Protein AF-A0A7J6FCR3-F1 (afdb_monomer_lite)

Foldseek 3Di:
DDDPPPPDDPPLPPPPVVVLVVLLVVLLVLLVVLLVLLCCVLPVVDPSDNDPVSLVVLQVSLQVSDDPSDDPVSLVVSLVVVVVSLLVSLLCCCVVPVVVQLVVCLQPLCSLVSLVVSVVSSVSSLVSSCSSCVVCQVVCSHAQPDPVDRDGSVLVSLLSNCCVNCVRRVVSLVVSVVVQVVPPPPCPVSNVVSVVSVVVSVVVVCVVPPPDDDDDDDPDDD

Secondary structure (DSSP, 8-state):
------PPPPGGG---HHHHHHHHHHHHHHHHHHHHHHHHHHHS-------HHHHHHHHHHHHHTS-TT--HHHHHHHHHHHHHHHHHHHHHHIIIIIHHHHHTTTTSTTHHHHHHHHHHHHHHHHHHHHHHHHHHHHTT-SPPS-SSS---HHHHHHHHHHHHHHHHHHHHHHHHHHHHHHSSS---HHHHHHHHHHHHHHHHHHTTTTTS----------

Organism: Cannabis sativa (NCBI:txid3483)

pLDDT: mean 74.27, std 20.37, range [24.5, 96.12]

Sequence (222 aa):
MMRTKRRAVSDDDYINWKKVKIMLTEAMELIDTSIEKIRKKLDENNDEEWTQVDQMIASITVNKLFSENIGPKVWNYLSRSLCNKYDCVLKERILGKVIPSLEGKKNDKSLVKEILEEWALFEIYLNNVQIMFKPADELGRLPTVSPILPWSLRARSKHNFCIRVWGKFSCEIDHLLNEMNDSSERLHEDSIKFVLFYYEMGQATTATDIHTNRSLVCVRLE

Structure (mmCIF, N/CA/C/O backbone):
data_AF-A0A7J6FCR3-F1
#
_entry.id   AF-A0A7J6FCR3-F1
#
loop_
_atom_site.group_PDB
_atom_site.id
_atom_site.type_symbol
_atom_site.label_atom_id
_atom_site.label_alt_id
_atom_site.label_comp_id
_atom_site.label_asym_id
_atom_site.label_entity_id
_atom_site.label_seq_id
_atom_site.pdbx_PDB_ins_code
_atom_site.Cartn_x
_atom_site.Cartn_y
_atom_site.Cartn_z
_atom_site.occupancy
_atom_site.B_iso_or_equiv
_atom_site.auth_seq_id
_atom_site.auth_comp_id
_atom_site.auth_asym_id
_atom_site.auth_atom_id
_atom_site.pdbx_PDB_model_num
ATOM 1 N N . MET A 1 1 ? 9.393 -33.066 -54.531 1.00 41.59 1 MET A N 1
ATOM 2 C CA . MET A 1 1 ? 10.261 -33.022 -53.332 1.00 41.59 1 MET A CA 1
ATOM 3 C C . MET A 1 1 ? 10.131 -31.631 -52.705 1.00 41.59 1 MET A C 1
ATOM 5 O O . MET A 1 1 ? 10.804 -30.701 -53.128 1.00 41.59 1 MET A O 1
ATOM 9 N N . MET A 1 2 ? 9.162 -31.440 -51.802 1.00 38.12 2 MET A N 1
ATOM 10 C CA . MET A 1 2 ? 8.906 -30.141 -51.164 1.00 38.12 2 MET A CA 1
ATOM 11 C C . MET A 1 2 ? 9.933 -29.908 -50.053 1.00 38.12 2 MET A C 1
ATOM 13 O O . MET A 1 2 ? 9.951 -30.626 -49.058 1.00 38.12 2 MET A O 1
ATOM 17 N N . ARG A 1 3 ? 10.805 -28.909 -50.226 1.00 41.47 3 ARG A N 1
ATOM 18 C CA . ARG A 1 3 ? 11.652 -28.401 -49.143 1.00 41.47 3 ARG A CA 1
ATOM 19 C C . ARG A 1 3 ? 10.792 -27.530 -48.238 1.00 41.47 3 ARG A C 1
ATOM 21 O O . ARG A 1 3 ? 10.524 -26.374 -48.557 1.00 41.47 3 ARG A O 1
ATOM 28 N N . THR A 1 4 ? 10.383 -28.076 -47.101 1.00 44.41 4 THR A N 1
ATOM 29 C CA . THR A 1 4 ? 9.836 -27.299 -45.991 1.00 44.41 4 THR A CA 1
ATOM 30 C C . THR A 1 4 ? 10.937 -26.352 -45.514 1.00 44.41 4 THR A C 1
ATOM 32 O O . THR A 1 4 ? 11.875 -26.764 -44.829 1.00 44.41 4 THR A O 1
ATOM 35 N N . LYS A 1 5 ? 10.873 -25.080 -45.930 1.00 45.91 5 LYS A N 1
ATOM 36 C CA . LYS A 1 5 ? 11.667 -24.009 -45.322 1.00 45.91 5 LYS A CA 1
ATOM 37 C C . LYS A 1 5 ? 11.291 -23.982 -43.842 1.00 45.91 5 LYS A C 1
ATOM 39 O O . LYS A 1 5 ? 10.204 -23.527 -43.492 1.00 45.91 5 LYS A O 1
ATOM 44 N N . ARG A 1 6 ? 12.177 -24.488 -42.981 1.00 46.94 6 ARG A N 1
ATOM 45 C CA . ARG A 1 6 ? 12.156 -24.162 -41.554 1.00 46.94 6 ARG A CA 1
ATOM 46 C C . ARG A 1 6 ? 12.235 -22.640 -41.493 1.00 46.94 6 ARG A C 1
ATOM 48 O O . ARG A 1 6 ? 13.252 -22.076 -41.894 1.00 46.94 6 ARG A O 1
ATOM 55 N N . ARG A 1 7 ? 11.142 -21.973 -41.108 1.00 47.28 7 ARG A N 1
ATOM 56 C CA . ARG A 1 7 ? 11.216 -20.561 -40.731 1.00 47.28 7 ARG A CA 1
ATOM 57 C C . ARG A 1 7 ? 12.251 -20.497 -39.616 1.00 47.28 7 ARG A C 1
ATOM 59 O O . ARG A 1 7 ? 12.101 -21.186 -38.608 1.00 47.28 7 ARG A O 1
ATOM 66 N N . ALA A 1 8 ? 13.326 -19.755 -39.865 1.00 47.53 8 ALA A N 1
ATOM 67 C CA . ALA A 1 8 ? 14.204 -19.300 -38.810 1.00 47.53 8 ALA A CA 1
ATOM 68 C C . ALA A 1 8 ? 13.310 -18.661 -37.743 1.00 47.53 8 ALA A C 1
ATOM 70 O O . ALA A 1 8 ? 12.379 -17.924 -38.076 1.00 47.53 8 ALA A O 1
ATOM 71 N N . VAL A 1 9 ? 13.534 -19.041 -36.491 1.00 45.50 9 VAL A N 1
ATOM 72 C CA . VAL A 1 9 ? 12.965 -18.349 -35.338 1.00 45.50 9 VAL A CA 1
ATOM 73 C C . VAL A 1 9 ? 13.284 -16.866 -35.544 1.00 45.50 9 VAL A C 1
ATOM 75 O O . VAL A 1 9 ? 14.445 -16.535 -35.760 1.00 45.50 9 VAL A O 1
ATOM 78 N N . SER A 1 10 ? 12.251 -16.019 -35.617 1.00 43.78 10 SER A N 1
ATOM 79 C CA . SER A 1 10 ? 12.418 -14.567 -35.745 1.00 43.78 10 SER A CA 1
ATOM 80 C C . SER A 1 10 ? 13.278 -14.086 -34.583 1.00 43.78 10 SER A C 1
ATOM 82 O O . SER A 1 10 ? 13.027 -14.486 -33.446 1.00 43.78 10 SER A O 1
ATOM 84 N N . ASP A 1 11 ? 14.245 -13.214 -34.849 1.00 44.00 11 ASP A N 1
ATOM 85 C CA . ASP A 1 11 ? 15.134 -12.587 -33.861 1.00 44.00 11 ASP A CA 1
ATOM 86 C C . ASP A 1 11 ? 14.396 -11.645 -32.868 1.00 44.00 11 ASP A C 1
ATOM 88 O O . ASP A 1 11 ? 15.027 -10.891 -32.130 1.00 44.00 11 ASP A O 1
ATOM 92 N N . ASP A 1 12 ? 13.060 -11.715 -32.794 1.00 49.81 12 ASP A N 1
ATOM 93 C CA . ASP A 1 12 ? 12.189 -10.910 -31.922 1.00 49.81 12 ASP A CA 1
ATOM 94 C C . ASP A 1 12 ? 12.135 -11.385 -30.452 1.00 49.81 12 ASP A C 1
ATOM 96 O O . ASP A 1 12 ? 11.508 -10.732 -29.620 1.00 49.81 12 ASP A O 1
ATOM 100 N N . ASP A 1 13 ? 12.787 -12.495 -30.084 1.00 50.78 13 ASP A N 1
ATOM 101 C CA . ASP A 1 13 ? 12.546 -13.165 -28.790 1.00 50.78 13 ASP A CA 1
ATOM 102 C C . ASP A 1 13 ? 13.745 -13.224 -27.822 1.00 50.78 13 ASP A C 1
ATOM 104 O O . ASP A 1 13 ? 13.665 -13.883 -26.778 1.00 50.78 13 ASP A O 1
ATOM 108 N N . TYR A 1 14 ? 14.849 -12.508 -28.074 1.00 55.97 14 TYR A N 1
ATOM 109 C CA . TYR A 1 14 ? 15.893 -12.370 -27.048 1.00 55.97 14 TYR A CA 1
ATOM 110 C C . TYR A 1 14 ? 15.563 -11.228 -26.084 1.00 55.97 14 TYR A C 1
ATOM 112 O O . TYR A 1 14 ? 16.156 -10.148 -26.109 1.00 55.97 14 TYR A O 1
ATOM 120 N N . ILE A 1 15 ? 14.605 -11.482 -25.187 1.00 68.25 15 ILE A N 1
ATOM 121 C CA . ILE A 1 15 ? 14.392 -10.630 -24.016 1.00 68.25 15 ILE A CA 1
ATOM 122 C C . ILE A 1 15 ? 15.732 -10.519 -23.280 1.00 68.25 15 ILE A C 1
ATOM 124 O O . ILE A 1 15 ? 16.226 -11.495 -22.710 1.00 68.25 15 ILE A O 1
ATOM 128 N N . ASN A 1 16 ? 16.314 -9.317 -23.250 1.00 81.81 16 ASN A N 1
ATOM 129 C CA . ASN A 1 16 ? 17.501 -9.040 -22.449 1.00 81.81 16 ASN A CA 1
ATOM 130 C C . ASN A 1 16 ? 17.109 -8.965 -20.964 1.00 81.81 16 ASN A C 1
ATOM 132 O O . ASN A 1 16 ? 17.015 -7.893 -20.363 1.00 81.81 16 ASN A O 1
ATOM 136 N N . TRP A 1 17 ? 16.868 -10.134 -20.370 1.00 85.69 17 TRP A N 1
ATOM 137 C CA . TRP A 1 17 ? 16.451 -10.291 -18.978 1.00 85.69 17 TRP A CA 1
ATOM 138 C C . TRP A 1 17 ? 17.438 -9.678 -17.992 1.00 85.69 17 TRP A C 1
ATOM 140 O O . TRP A 1 17 ? 17.026 -9.233 -16.925 1.00 85.69 17 TRP A O 1
ATOM 150 N N . LYS A 1 18 ? 18.730 -9.619 -18.338 1.00 86.69 18 LYS A N 1
ATOM 151 C CA . LYS A 1 18 ? 19.733 -8.939 -17.515 1.00 86.69 18 LYS A CA 1
ATOM 152 C C . LYS A 1 18 ? 19.415 -7.447 -17.408 1.00 86.69 18 LYS A C 1
ATOM 154 O O . LYS A 1 18 ? 19.365 -6.928 -16.301 1.00 86.69 18 LYS A O 1
ATOM 159 N N . LYS A 1 19 ? 19.130 -6.785 -18.535 1.00 87.75 19 LYS A N 1
ATOM 160 C CA . LYS A 1 19 ? 18.737 -5.368 -18.556 1.00 87.75 19 LYS A CA 1
ATOM 161 C C . LYS A 1 19 ? 17.419 -5.129 -17.815 1.00 87.75 19 LYS A C 1
ATOM 163 O O . LYS A 1 19 ? 17.351 -4.214 -17.005 1.00 87.75 19 LYS A O 1
ATOM 168 N N . VAL A 1 20 ? 16.411 -5.979 -18.036 1.00 89.38 20 VAL A N 1
ATOM 169 C CA . VAL A 1 20 ? 15.113 -5.895 -17.335 1.00 89.38 20 VAL A CA 1
ATOM 170 C C . VAL A 1 20 ? 15.294 -5.987 -15.819 1.00 89.38 20 VAL A C 1
ATOM 172 O O . VAL A 1 20 ? 14.722 -5.189 -15.085 1.00 89.38 20 VAL A O 1
ATOM 175 N N . LYS A 1 21 ? 16.106 -6.941 -15.347 1.00 90.62 21 LYS A N 1
ATOM 176 C CA . LYS A 1 21 ? 16.378 -7.116 -13.917 1.00 90.62 21 LYS A CA 1
ATOM 177 C C . LYS A 1 21 ? 17.107 -5.917 -13.319 1.00 90.62 21 LYS A C 1
ATOM 179 O O . LYS A 1 21 ? 16.704 -5.479 -12.256 1.00 90.62 21 LYS A O 1
ATOM 184 N N . ILE A 1 22 ? 18.117 -5.373 -14.005 1.00 91.38 22 ILE A N 1
ATOM 185 C CA . ILE A 1 22 ? 18.846 -4.180 -13.539 1.00 91.38 22 ILE A CA 1
ATOM 186 C C . ILE A 1 22 ? 17.885 -2.997 -13.376 1.00 91.38 22 ILE A C 1
ATOM 188 O O . ILE A 1 22 ? 17.813 -2.427 -12.295 1.00 91.38 22 ILE A O 1
ATOM 192 N N . MET A 1 23 ? 17.075 -2.704 -14.400 1.00 91.56 23 MET A N 1
ATOM 193 C CA . MET A 1 23 ? 16.092 -1.615 -14.338 1.00 91.56 23 MET A CA 1
ATOM 194 C C . MET A 1 23 ? 15.082 -1.808 -13.201 1.00 91.56 23 MET A C 1
ATOM 196 O O . MET A 1 23 ? 14.725 -0.852 -12.517 1.00 91.56 23 MET A O 1
ATOM 200 N N . LEU A 1 24 ? 14.610 -3.043 -12.993 1.00 93.81 24 LEU A N 1
ATOM 201 C CA . LEU A 1 24 ? 13.695 -3.352 -11.898 1.00 93.81 24 LEU A CA 1
ATOM 202 C C . LEU A 1 24 ? 14.370 -3.175 -10.534 1.00 93.81 24 LEU A C 1
ATOM 204 O O . LEU A 1 24 ? 13.748 -2.615 -9.641 1.00 93.81 24 LEU A O 1
ATOM 208 N N . THR A 1 25 ? 15.610 -3.634 -10.363 1.00 95.06 25 THR A N 1
ATOM 209 C CA . THR A 1 25 ? 16.360 -3.477 -9.110 1.00 95.06 25 THR A CA 1
ATOM 210 C C . THR A 1 25 ? 16.554 -2.004 -8.764 1.00 95.06 25 THR A C 1
ATOM 212 O O . THR A 1 25 ? 16.203 -1.605 -7.661 1.00 95.06 25 THR A O 1
ATOM 215 N N . GLU A 1 26 ? 17.007 -1.186 -9.716 1.00 93.69 26 GLU A N 1
ATOM 216 C CA . GLU A 1 26 ? 17.175 0.264 -9.525 1.00 93.69 26 GLU A CA 1
ATOM 217 C C . GLU A 1 26 ? 15.851 0.936 -9.125 1.00 93.69 26 GLU A C 1
ATOM 219 O O . GLU A 1 26 ? 15.798 1.751 -8.203 1.00 93.69 26 GLU A O 1
ATOM 224 N N . ALA A 1 27 ? 14.748 0.554 -9.776 1.00 94.44 27 ALA A N 1
ATOM 225 C CA . ALA A 1 27 ? 13.427 1.053 -9.413 1.00 94.44 27 ALA A CA 1
ATOM 226 C C . ALA A 1 27 ? 12.986 0.589 -8.014 1.00 94.44 27 ALA A C 1
ATOM 228 O O . ALA A 1 27 ? 12.372 1.365 -7.288 1.00 94.44 27 ALA A O 1
ATOM 229 N N . MET A 1 28 ? 13.293 -0.650 -7.617 1.00 95.62 28 MET A N 1
ATOM 230 C CA . MET A 1 28 ? 12.960 -1.175 -6.288 1.00 95.62 28 MET A CA 1
ATOM 231 C C . MET A 1 28 ? 13.738 -0.463 -5.180 1.00 95.62 28 MET A C 1
ATOM 233 O O . MET A 1 28 ? 13.134 -0.105 -4.175 1.00 95.62 28 MET A O 1
ATOM 237 N N . GLU A 1 29 ? 15.027 -0.187 -5.381 1.00 96.12 29 GLU A N 1
ATOM 238 C CA . GLU A 1 29 ? 15.849 0.587 -4.439 1.00 96.12 29 GLU A CA 1
ATOM 239 C C . GLU A 1 29 ? 15.313 2.014 -4.254 1.00 96.12 29 GLU A C 1
ATOM 241 O O . GLU A 1 29 ? 15.227 2.523 -3.131 1.00 96.12 29 GLU A O 1
ATOM 246 N N . LEU A 1 30 ? 14.882 2.651 -5.347 1.00 95.19 30 LEU A N 1
ATOM 247 C CA . LEU A 1 30 ? 14.243 3.964 -5.293 1.00 95.19 30 LEU A CA 1
ATOM 248 C C . LEU A 1 30 ? 12.892 3.917 -4.567 1.00 95.19 30 LEU A C 1
ATOM 250 O O . LEU A 1 30 ? 12.600 4.810 -3.767 1.00 95.19 30 LEU A O 1
ATOM 254 N N . ILE A 1 31 ? 12.070 2.895 -4.833 1.00 95.38 31 ILE A N 1
ATOM 255 C CA . ILE A 1 31 ? 10.805 2.678 -4.119 1.00 95.38 31 ILE A CA 1
ATOM 256 C C . ILE A 1 31 ? 11.092 2.526 -2.626 1.00 95.38 31 ILE A C 1
ATOM 258 O O . ILE A 1 31 ? 10.461 3.207 -1.830 1.00 95.38 31 ILE A O 1
ATOM 262 N N . ASP A 1 32 ? 12.058 1.695 -2.240 1.00 95.62 32 ASP A N 1
ATOM 263 C CA . ASP A 1 32 ? 12.417 1.478 -0.837 1.00 95.62 32 ASP A CA 1
ATOM 264 C C . ASP A 1 32 ? 12.866 2.760 -0.139 1.00 95.62 32 ASP A C 1
ATOM 266 O O . ASP A 1 32 ? 12.354 3.102 0.927 1.00 95.62 32 ASP A O 1
ATOM 270 N N . THR A 1 33 ? 13.733 3.530 -0.793 1.00 94.56 33 THR A N 1
ATOM 271 C CA . THR A 1 33 ? 14.172 4.838 -0.289 1.00 94.56 33 THR A CA 1
ATOM 272 C C . THR A 1 33 ? 12.993 5.803 -0.122 1.00 94.56 33 THR A C 1
ATOM 274 O O . THR A 1 33 ? 12.898 6.525 0.869 1.00 94.56 33 THR A O 1
ATOM 277 N N . SER A 1 34 ? 12.061 5.803 -1.076 1.00 94.88 34 SER A N 1
ATOM 278 C CA . SER A 1 34 ? 10.864 6.649 -1.043 1.00 94.88 34 SER A CA 1
ATOM 279 C C . SER A 1 34 ? 9.894 6.235 0.065 1.00 94.88 34 SER A C 1
ATOM 281 O O . SER A 1 34 ? 9.355 7.090 0.764 1.00 94.88 34 SER A O 1
ATOM 283 N N . ILE A 1 35 ? 9.700 4.929 0.276 1.00 94.25 35 ILE A N 1
ATOM 284 C CA . ILE A 1 35 ? 8.893 4.396 1.381 1.00 94.25 35 ILE A CA 1
ATOM 285 C C . ILE A 1 35 ? 9.470 4.812 2.728 1.00 94.25 35 ILE A C 1
ATOM 287 O O . ILE A 1 35 ? 8.705 5.196 3.612 1.00 94.25 35 ILE A O 1
ATOM 291 N N . GLU A 1 36 ? 10.791 4.778 2.879 1.00 92.56 36 GLU A N 1
ATOM 292 C CA . GLU A 1 36 ? 11.442 5.196 4.115 1.00 92.56 36 GLU A CA 1
ATOM 293 C C . GLU A 1 36 ? 11.244 6.694 4.385 1.00 92.56 36 GLU A C 1
ATOM 295 O O . GLU A 1 36 ? 10.845 7.071 5.485 1.00 92.56 36 GLU A O 1
ATOM 300 N N . LYS A 1 37 ? 11.386 7.551 3.363 1.00 92.44 37 LYS A N 1
ATOM 301 C CA . LYS A 1 37 ? 11.057 8.985 3.478 1.00 92.44 37 LYS A CA 1
ATOM 302 C C . LYS A 1 37 ? 9.603 9.216 3.899 1.00 92.44 37 LYS A C 1
ATOM 304 O O . LYS A 1 37 ? 9.331 10.033 4.775 1.00 92.44 37 LYS A O 1
ATOM 309 N N . ILE A 1 38 ? 8.659 8.480 3.304 1.00 92.38 38 ILE A N 1
ATOM 310 C CA . ILE A 1 38 ? 7.235 8.556 3.668 1.00 92.38 38 ILE A CA 1
ATOM 311 C C . ILE A 1 38 ? 7.025 8.136 5.129 1.00 92.38 38 ILE A C 1
ATOM 313 O O . ILE A 1 38 ? 6.269 8.793 5.844 1.00 92.38 38 ILE A O 1
ATOM 317 N N . ARG A 1 39 ? 7.681 7.058 5.579 1.00 90.25 39 ARG A N 1
ATOM 318 C CA . ARG A 1 39 ? 7.595 6.579 6.967 1.00 90.25 39 ARG A CA 1
ATOM 319 C C . ARG A 1 39 ? 8.108 7.630 7.942 1.00 90.25 39 ARG A C 1
ATOM 321 O O . ARG A 1 39 ? 7.367 7.993 8.847 1.00 90.25 39 ARG A O 1
ATOM 328 N N . LYS A 1 40 ? 9.303 8.175 7.717 1.00 88.81 40 LYS A N 1
ATOM 329 C CA . LYS A 1 40 ? 9.886 9.219 8.572 1.00 88.81 40 LYS A CA 1
ATOM 330 C C . LYS A 1 40 ? 9.015 10.469 8.658 1.00 88.81 40 LYS A C 1
ATOM 332 O O . LYS A 1 40 ? 8.747 10.950 9.756 1.00 88.81 40 LYS A O 1
ATOM 337 N N . LYS A 1 41 ? 8.491 10.939 7.520 1.00 87.31 41 LYS A N 1
ATOM 338 C CA . LYS A 1 41 ? 7.573 12.087 7.474 1.00 87.31 41 LYS A CA 1
ATOM 339 C C . LYS A 1 41 ? 6.320 11.873 8.327 1.00 87.31 41 LYS A C 1
ATOM 341 O O . LYS A 1 41 ? 5.849 12.807 8.964 1.00 87.31 41 LYS A O 1
ATOM 346 N N . LEU A 1 42 ? 5.746 10.670 8.291 1.00 87.31 42 LEU A N 1
ATOM 347 C CA . LEU A 1 42 ? 4.474 10.381 8.959 1.00 87.31 42 LEU A CA 1
ATOM 348 C C . LEU A 1 42 ? 4.631 9.935 10.415 1.00 87.31 42 LEU A C 1
ATOM 350 O O . LEU A 1 42 ? 3.730 10.179 11.209 1.00 87.31 42 LEU A O 1
ATOM 354 N N . ASP A 1 43 ? 5.734 9.272 10.759 1.00 84.94 43 ASP A N 1
ATOM 355 C CA . ASP A 1 43 ? 5.921 8.665 12.080 1.00 84.94 43 ASP A CA 1
ATOM 356 C C . ASP A 1 43 ? 6.791 9.500 13.015 1.00 84.94 43 ASP A C 1
ATOM 358 O O . ASP A 1 43 ? 6.584 9.469 14.225 1.00 84.94 43 ASP A O 1
ATOM 362 N N . GLU A 1 44 ? 7.781 10.211 12.480 1.00 79.19 44 GLU A N 1
ATOM 363 C CA . GLU A 1 44 ? 8.789 10.898 13.293 1.00 79.19 44 GLU A CA 1
ATOM 364 C C . GLU A 1 44 ? 8.547 12.409 13.359 1.00 79.19 44 GLU A C 1
ATOM 366 O O . GLU A 1 44 ? 9.301 13.111 14.028 1.00 79.19 44 GLU A O 1
ATOM 371 N N . ASN A 1 45 ? 7.516 12.921 12.666 1.00 68.31 45 ASN A N 1
ATOM 372 C CA . ASN A 1 45 ? 7.323 14.356 12.408 1.00 68.31 45 ASN A CA 1
ATOM 373 C C . ASN A 1 45 ? 8.625 15.037 11.944 1.00 68.31 45 ASN A C 1
ATOM 375 O O . ASN A 1 45 ? 8.858 16.214 12.210 1.00 68.31 45 ASN A O 1
ATOM 379 N N . ASN A 1 46 ? 9.489 14.271 11.274 1.00 66.88 46 ASN A N 1
ATOM 380 C CA . ASN A 1 46 ? 10.722 14.777 10.715 1.00 66.88 46 ASN A CA 1
ATOM 381 C C . ASN A 1 46 ? 10.383 15.509 9.419 1.00 66.88 46 ASN A C 1
ATOM 383 O O . ASN A 1 46 ? 9.751 14.942 8.526 1.00 66.88 46 ASN A O 1
ATOM 387 N N . ASP A 1 47 ? 10.885 16.736 9.288 1.00 59.03 47 ASP A N 1
ATOM 388 C CA . ASP A 1 47 ? 10.854 17.515 8.045 1.00 59.03 47 ASP A CA 1
ATOM 389 C C . ASP A 1 47 ? 11.730 16.889 6.933 1.00 59.03 47 ASP A C 1
ATOM 391 O O . ASP A 1 47 ? 11.905 17.488 5.872 1.00 59.03 47 ASP A O 1
ATOM 395 N N . GLU A 1 48 ? 12.284 15.679 7.132 1.00 58.78 48 GLU A N 1
ATOM 396 C CA . GLU A 1 48 ? 12.948 14.938 6.059 1.00 58.78 48 GLU A CA 1
ATOM 397 C C . GLU A 1 48 ? 11.966 14.702 4.906 1.00 58.78 48 GLU A C 1
ATOM 399 O O . GLU A 1 48 ? 10.892 14.104 5.011 1.00 58.78 48 GLU A O 1
ATOM 404 N N . GLU A 1 49 ? 12.351 15.272 3.776 1.00 68.81 49 GLU A N 1
ATOM 405 C CA . GLU A 1 49 ? 11.398 15.897 2.887 1.00 68.81 49 GLU A CA 1
ATOM 406 C C . GLU A 1 49 ? 10.940 14.854 1.853 1.00 68.81 49 GLU A C 1
ATOM 408 O O . GLU A 1 49 ? 11.634 14.560 0.884 1.00 68.81 49 GLU A O 1
ATOM 413 N N . TRP A 1 50 ? 9.772 14.230 2.051 1.00 88.94 50 TRP A N 1
ATOM 414 C CA . TRP A 1 50 ? 9.054 13.573 0.947 1.00 88.94 50 TRP A CA 1
ATOM 415 C C . TRP A 1 50 ? 8.495 14.664 0.023 1.00 88.94 50 TRP A C 1
ATOM 417 O O . TRP A 1 50 ? 7.329 15.071 0.132 1.00 88.94 50 TRP A O 1
ATOM 427 N N . THR A 1 51 ? 9.374 15.197 -0.829 1.00 88.62 51 THR A N 1
ATOM 428 C CA . THR A 1 51 ? 9.124 16.377 -1.668 1.00 88.62 51 THR A CA 1
ATOM 429 C C . THR A 1 51 ? 8.314 16.062 -2.921 1.00 88.62 51 THR A C 1
ATOM 431 O O . THR A 1 51 ? 8.188 14.914 -3.345 1.00 88.62 51 THR A O 1
ATOM 434 N N . GLN A 1 52 ? 7.829 17.111 -3.592 1.00 90.31 52 GLN A N 1
ATOM 435 C CA . GLN A 1 52 ? 7.286 16.992 -4.951 1.00 90.31 52 GLN A CA 1
ATOM 436 C C . GLN A 1 52 ? 8.325 16.464 -5.954 1.00 90.31 52 GLN A C 1
ATOM 438 O O . GLN A 1 52 ? 7.967 15.749 -6.889 1.00 90.31 52 GLN A O 1
ATOM 443 N N . VAL A 1 53 ? 9.610 16.784 -5.761 1.00 91.81 53 VAL A N 1
ATOM 444 C CA . VAL A 1 53 ? 10.696 16.300 -6.625 1.00 91.81 53 VAL A CA 1
ATOM 445 C C . VAL A 1 53 ? 10.879 14.793 -6.454 1.00 91.81 53 VAL A C 1
ATOM 447 O O . VAL A 1 53 ? 10.915 14.075 -7.451 1.00 91.81 53 VAL A O 1
ATOM 450 N N . ASP A 1 54 ? 10.905 14.296 -5.216 1.00 92.31 54 ASP A N 1
ATOM 451 C CA . ASP A 1 54 ? 10.980 12.859 -4.924 1.00 92.31 54 ASP A CA 1
ATOM 452 C C . ASP A 1 54 ? 9.779 12.103 -5.495 1.00 92.31 54 ASP A C 1
ATOM 454 O O . ASP A 1 54 ? 9.937 11.090 -6.178 1.00 92.31 54 ASP A O 1
ATOM 458 N N . GLN A 1 55 ? 8.577 12.647 -5.282 1.00 93.38 55 GLN A N 1
ATOM 459 C CA . GLN A 1 55 ? 7.332 12.120 -5.836 1.00 93.38 55 GLN A CA 1
ATOM 460 C C . GLN A 1 55 ? 7.410 11.989 -7.359 1.00 93.38 55 GLN A C 1
ATOM 462 O O . GLN A 1 55 ? 7.087 10.934 -7.910 1.00 93.38 55 GLN A O 1
ATOM 467 N N . MET A 1 56 ? 7.871 13.037 -8.045 1.00 94.00 56 MET A N 1
ATOM 468 C CA . MET A 1 56 ? 8.033 13.044 -9.495 1.00 94.00 56 MET A CA 1
ATOM 469 C C . MET A 1 56 ? 9.073 12.012 -9.952 1.00 94.00 56 MET A C 1
ATOM 471 O O . MET A 1 56 ? 8.797 11.240 -10.872 1.00 94.00 56 MET A O 1
ATOM 475 N N . ILE A 1 57 ? 10.245 11.963 -9.312 1.00 94.50 57 ILE A N 1
ATOM 476 C CA . ILE A 1 57 ? 11.327 11.029 -9.659 1.00 94.50 57 ILE A CA 1
ATOM 477 C C . ILE A 1 57 ? 10.858 9.577 -9.508 1.00 94.50 57 ILE A C 1
ATOM 479 O O . ILE A 1 57 ? 11.038 8.779 -10.434 1.00 94.50 57 ILE A O 1
ATOM 483 N N . ALA A 1 58 ? 10.213 9.239 -8.391 1.00 94.44 58 ALA A N 1
ATOM 484 C CA . ALA A 1 58 ? 9.685 7.901 -8.147 1.00 94.44 58 ALA A CA 1
ATOM 485 C C . ALA A 1 58 ? 8.610 7.521 -9.176 1.00 94.44 58 ALA A C 1
ATOM 487 O O . ALA A 1 58 ? 8.707 6.475 -9.819 1.00 94.44 58 ALA A O 1
ATOM 488 N N . SER A 1 59 ? 7.648 8.416 -9.415 1.00 93.38 59 SER A N 1
ATOM 489 C CA . SER A 1 59 ? 6.554 8.209 -10.375 1.00 93.38 59 SER A CA 1
ATOM 490 C C . SER A 1 59 ? 7.061 7.983 -11.801 1.00 93.38 59 SER A C 1
ATOM 492 O O . SER A 1 59 ? 6.637 7.053 -12.490 1.00 93.38 59 SER A O 1
ATOM 494 N N . ILE A 1 60 ? 8.011 8.810 -12.251 1.00 92.69 60 ILE A N 1
ATOM 495 C CA . ILE A 1 60 ? 8.628 8.684 -13.576 1.00 92.69 60 ILE A CA 1
ATOM 496 C C . ILE A 1 60 ? 9.395 7.368 -13.684 1.00 92.69 60 ILE A C 1
ATOM 498 O O . ILE A 1 60 ? 9.307 6.698 -14.712 1.00 92.69 60 ILE A O 1
ATOM 502 N N . THR A 1 61 ? 10.144 6.991 -12.649 1.00 93.56 61 THR A N 1
ATOM 503 C CA . THR A 1 61 ? 10.967 5.775 -12.659 1.00 93.56 61 THR A CA 1
ATOM 504 C C . THR A 1 61 ? 10.106 4.521 -12.751 1.00 93.56 61 THR A C 1
ATOM 506 O O . THR A 1 61 ? 10.337 3.695 -13.633 1.00 93.56 61 THR A O 1
ATOM 509 N N . VAL A 1 62 ? 9.059 4.416 -11.926 1.00 92.50 62 VAL A N 1
ATOM 510 C CA . VAL A 1 62 ? 8.103 3.300 -11.990 1.00 92.50 62 VAL A CA 1
ATOM 511 C C . VAL A 1 62 ? 7.417 3.252 -13.354 1.00 92.50 62 VAL A C 1
ATOM 513 O O . VAL A 1 62 ? 7.319 2.186 -13.959 1.00 92.50 62 VAL A O 1
ATOM 516 N N . ASN A 1 63 ? 6.997 4.398 -13.894 1.00 90.00 63 ASN A N 1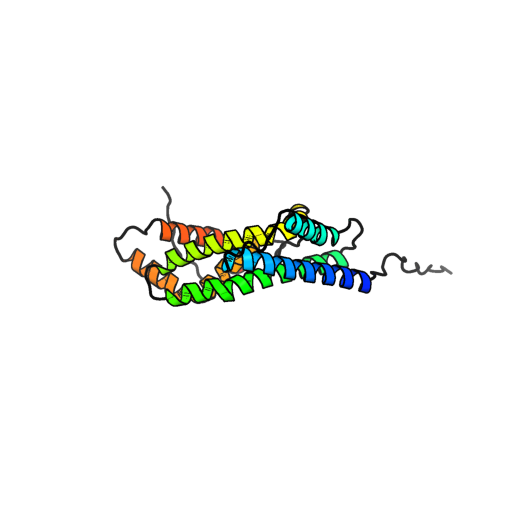
ATOM 517 C CA . ASN A 1 63 ? 6.332 4.437 -15.193 1.00 90.00 63 ASN A CA 1
ATOM 518 C C . ASN A 1 63 ? 7.264 4.059 -16.362 1.00 90.00 63 ASN A C 1
ATOM 520 O O . ASN A 1 63 ? 6.835 3.405 -17.315 1.00 90.00 63 ASN A O 1
ATOM 524 N N . LYS A 1 64 ? 8.548 4.436 -16.288 1.00 90.38 64 LYS A N 1
ATOM 525 C CA . LYS A 1 64 ? 9.575 4.119 -17.297 1.00 90.38 64 LYS A CA 1
ATOM 526 C C . LYS A 1 64 ? 9.883 2.627 -17.405 1.00 90.38 64 LYS A C 1
ATOM 528 O O . LYS A 1 64 ? 10.391 2.207 -18.444 1.00 90.38 64 LYS A O 1
ATOM 533 N N . LEU A 1 65 ? 9.552 1.827 -16.387 1.00 89.25 65 LEU A N 1
ATOM 534 C CA . LEU A 1 65 ? 9.651 0.369 -16.477 1.00 89.25 65 LEU A CA 1
ATOM 535 C C . LEU A 1 65 ? 8.762 -0.203 -17.585 1.00 89.25 65 LEU A C 1
ATOM 537 O O . LEU A 1 65 ? 9.070 -1.271 -18.093 1.00 89.25 65 LEU A O 1
ATOM 541 N N . PHE A 1 66 ? 7.700 0.501 -17.980 1.00 85.69 66 PHE A N 1
ATOM 542 C CA . PHE A 1 66 ? 6.690 0.042 -18.931 1.00 85.69 66 PHE A CA 1
ATOM 543 C C . PHE A 1 66 ? 6.771 0.792 -20.273 1.00 85.69 66 PHE A C 1
ATOM 545 O O . PHE A 1 66 ? 5.836 1.494 -20.663 1.00 85.69 66 PHE A O 1
ATOM 552 N N . SER A 1 67 ? 7.903 0.700 -20.977 1.00 78.44 67 SER A N 1
ATOM 553 C CA . SER A 1 67 ? 8.035 1.306 -22.310 1.00 78.44 67 SER A CA 1
ATOM 554 C C . SER A 1 67 ? 7.119 0.639 -23.349 1.00 78.44 67 SER A C 1
ATOM 556 O O . SER A 1 67 ? 6.737 -0.522 -23.210 1.00 78.44 67 SER A O 1
ATOM 558 N N . GLU A 1 68 ? 6.764 1.381 -24.403 1.00 68.62 68 GLU A N 1
ATOM 559 C CA . GLU A 1 68 ? 5.756 0.981 -25.406 1.00 68.62 68 GLU A CA 1
ATOM 560 C C . GLU A 1 68 ? 6.085 -0.330 -26.141 1.00 68.62 68 GLU A C 1
ATOM 562 O O . GLU A 1 68 ? 5.187 -1.012 -26.618 1.00 68.62 68 GLU A O 1
ATOM 567 N N . ASN A 1 69 ? 7.362 -0.723 -26.173 1.00 68.25 69 ASN A N 1
ATOM 568 C CA . ASN A 1 69 ? 7.847 -1.902 -26.899 1.00 68.25 69 ASN A CA 1
ATOM 569 C C . ASN A 1 69 ? 8.118 -3.115 -25.992 1.00 68.25 69 ASN A C 1
ATOM 571 O O . ASN A 1 69 ? 8.862 -4.024 -26.365 1.00 68.25 69 ASN A O 1
ATOM 575 N N . ILE A 1 70 ? 7.578 -3.134 -24.772 1.00 80.75 70 ILE A N 1
ATOM 576 C CA . ILE A 1 70 ? 7.794 -4.245 -23.844 1.00 80.75 70 ILE A CA 1
ATOM 577 C C . ILE A 1 70 ? 6.859 -5.404 -24.173 1.00 80.75 70 ILE A C 1
ATOM 579 O O . ILE A 1 70 ? 5.639 -5.292 -24.099 1.00 80.75 70 ILE A O 1
ATOM 583 N N . GLY A 1 71 ? 7.450 -6.558 -24.487 1.00 82.12 71 GLY A N 1
ATOM 584 C CA . GLY A 1 71 ? 6.693 -7.776 -24.750 1.00 82.12 71 GLY A CA 1
ATOM 585 C C . GLY A 1 71 ? 5.878 -8.257 -23.531 1.00 82.12 71 GLY A C 1
ATOM 586 O O . GLY A 1 71 ? 6.294 -8.051 -22.383 1.00 82.12 71 GLY A O 1
ATOM 587 N N . PRO A 1 72 ? 4.768 -8.995 -23.738 1.00 82.88 72 PRO A N 1
ATOM 588 C CA . PRO A 1 72 ? 3.828 -9.380 -22.674 1.00 82.88 72 PRO A CA 1
ATOM 589 C C . PRO A 1 72 ? 4.451 -10.131 -21.486 1.00 82.88 72 PRO A C 1
ATOM 591 O O . PRO A 1 72 ? 4.021 -9.980 -20.344 1.00 82.88 72 PRO A O 1
ATOM 594 N N . LYS A 1 73 ? 5.493 -10.942 -21.724 1.00 84.69 73 LYS A N 1
ATOM 595 C CA . LYS A 1 73 ? 6.196 -11.679 -20.657 1.00 84.69 73 LYS A CA 1
ATOM 596 C C . LYS A 1 73 ? 6.919 -10.744 -19.687 1.00 84.69 73 LYS A C 1
ATOM 598 O O . LYS A 1 73 ? 6.854 -10.949 -18.478 1.00 84.69 73 LYS A O 1
ATOM 603 N N . VAL A 1 74 ? 7.610 -9.734 -20.216 1.00 86.94 74 VAL A N 1
ATOM 604 C CA . VAL A 1 74 ? 8.329 -8.740 -19.406 1.00 86.94 74 VAL A CA 1
ATOM 605 C C . VAL A 1 74 ? 7.329 -7.848 -18.684 1.00 86.94 74 VAL A C 1
ATOM 607 O O . VAL A 1 74 ? 7.493 -7.606 -17.493 1.00 86.94 74 VAL A O 1
ATOM 610 N N . TRP A 1 75 ? 6.256 -7.451 -19.371 1.00 87.31 75 TRP A N 1
ATOM 611 C CA . TRP A 1 75 ? 5.154 -6.704 -18.773 1.00 87.31 75 TRP A CA 1
ATOM 612 C C . TRP A 1 75 ? 4.598 -7.398 -17.529 1.00 87.31 75 TRP A C 1
ATOM 614 O O . TRP A 1 75 ? 4.620 -6.827 -16.443 1.00 87.31 75 TRP A O 1
ATOM 624 N N . ASN A 1 76 ? 4.190 -8.664 -17.663 1.00 84.81 76 ASN A N 1
ATOM 625 C CA . ASN A 1 76 ? 3.644 -9.457 -16.560 1.00 84.81 76 ASN A CA 1
ATOM 626 C C . ASN A 1 76 ? 4.641 -9.642 -15.409 1.00 84.81 76 ASN A C 1
ATOM 628 O O . ASN A 1 76 ? 4.25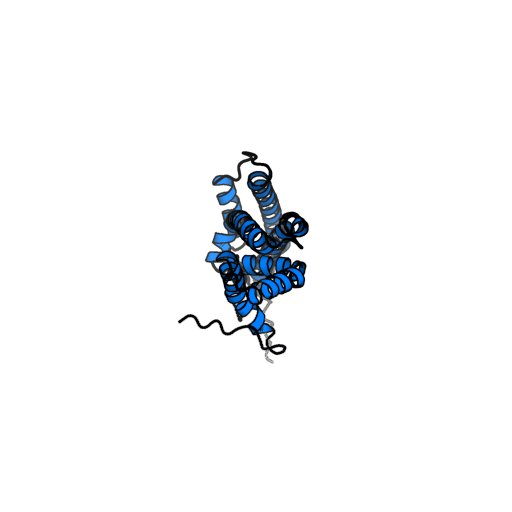3 -9.672 -14.242 1.00 84.81 76 ASN A O 1
ATOM 632 N N . TYR A 1 77 ? 5.930 -9.779 -15.721 1.00 87.31 77 TYR A N 1
ATOM 633 C CA . TYR A 1 77 ? 6.974 -9.888 -14.708 1.00 87.31 77 TYR A CA 1
ATOM 634 C C . TYR A 1 77 ? 7.145 -8.591 -13.901 1.00 87.31 77 TYR A C 1
ATOM 636 O O . TYR A 1 77 ? 7.180 -8.636 -12.668 1.00 87.31 77 TYR A O 1
ATOM 644 N N . LEU A 1 78 ? 7.228 -7.443 -14.579 1.00 89.94 78 LEU A N 1
ATOM 645 C CA . LEU A 1 78 ? 7.379 -6.131 -13.944 1.00 89.94 78 LEU A CA 1
ATOM 646 C C . LEU A 1 78 ? 6.142 -5.771 -13.122 1.00 89.94 78 LEU A C 1
ATOM 648 O O . LEU A 1 78 ? 6.255 -5.398 -11.956 1.00 89.94 78 LEU A O 1
ATOM 652 N N . SER A 1 79 ? 4.964 -5.957 -13.710 1.00 87.50 79 SER A N 1
ATOM 653 C CA . SER A 1 79 ? 3.679 -5.628 -13.103 1.00 87.50 79 SER A CA 1
ATOM 654 C C . SER A 1 79 ? 3.433 -6.456 -11.834 1.00 87.50 79 SER A C 1
ATOM 656 O O . SER A 1 79 ? 3.113 -5.902 -10.782 1.00 87.50 79 SER A O 1
ATOM 658 N N . ARG A 1 80 ? 3.720 -7.766 -11.868 1.00 86.94 80 ARG A N 1
ATOM 659 C CA . ARG A 1 80 ? 3.661 -8.635 -10.684 1.00 86.94 80 ARG A CA 1
ATOM 660 C C . ARG A 1 80 ? 4.680 -8.236 -9.620 1.00 86.94 80 ARG A C 1
ATOM 662 O O . ARG A 1 80 ? 4.337 -8.212 -8.442 1.00 86.94 80 ARG A O 1
ATOM 669 N N . SER A 1 81 ? 5.912 -7.919 -10.016 1.00 90.81 81 SER A N 1
ATOM 670 C CA . SER A 1 81 ? 6.964 -7.503 -9.079 1.00 90.81 81 SER A CA 1
ATOM 671 C C . SER A 1 81 ? 6.581 -6.225 -8.329 1.00 90.81 81 SER A C 1
ATOM 673 O O . SER A 1 81 ? 6.678 -6.181 -7.104 1.00 90.81 81 SER A O 1
ATOM 675 N N . LEU A 1 82 ? 6.083 -5.212 -9.044 1.00 91.25 82 LEU A N 1
ATOM 676 C CA . LEU A 1 82 ? 5.653 -3.940 -8.457 1.00 91.25 82 LEU A CA 1
ATOM 677 C C . LEU A 1 82 ? 4.430 -4.103 -7.556 1.00 91.25 82 LEU A C 1
ATOM 679 O O . LEU A 1 82 ? 4.409 -3.568 -6.452 1.00 91.25 82 LEU A O 1
ATOM 683 N N . CYS A 1 83 ? 3.438 -4.888 -7.974 1.00 87.12 83 CYS A N 1
ATOM 684 C CA . CYS A 1 83 ? 2.275 -5.164 -7.137 1.00 87.12 83 CYS A CA 1
ATOM 685 C C . CYS A 1 83 ? 2.616 -5.954 -5.874 1.00 87.12 83 CYS A C 1
ATOM 687 O O . CYS A 1 83 ? 2.088 -5.646 -4.810 1.00 87.12 83 CYS A O 1
ATOM 689 N N . ASN A 1 84 ? 3.511 -6.938 -5.972 1.00 88.75 84 ASN A N 1
ATOM 690 C CA . ASN A 1 84 ? 4.000 -7.653 -4.797 1.00 88.75 84 ASN A CA 1
ATOM 691 C C . ASN A 1 84 ? 4.719 -6.695 -3.844 1.00 88.75 84 ASN A C 1
ATOM 693 O O . ASN A 1 84 ? 4.471 -6.737 -2.643 1.00 88.75 84 ASN A O 1
ATOM 697 N N . LYS A 1 85 ? 5.574 -5.806 -4.373 1.00 91.69 85 LYS A N 1
ATOM 698 C CA . LYS A 1 85 ? 6.250 -4.791 -3.561 1.00 91.69 85 LYS A CA 1
ATOM 699 C C . LYS A 1 85 ? 5.243 -3.900 -2.840 1.00 91.69 85 LYS A C 1
ATOM 701 O O . LYS A 1 85 ? 5.360 -3.705 -1.635 1.00 91.69 85 LYS A O 1
ATOM 706 N N . TYR A 1 86 ? 4.241 -3.415 -3.566 1.00 90.81 86 TYR A N 1
ATOM 707 C CA . TYR A 1 86 ? 3.166 -2.596 -3.025 1.00 90.81 86 TYR A CA 1
ATOM 708 C C . TYR A 1 86 ? 2.414 -3.311 -1.890 1.00 90.81 86 TYR A C 1
ATOM 710 O O . TYR A 1 86 ? 2.307 -2.772 -0.791 1.00 90.81 86 TYR A O 1
ATOM 718 N N . ASP A 1 87 ? 1.981 -4.558 -2.098 1.00 88.69 87 ASP A N 1
ATOM 719 C CA . ASP A 1 87 ? 1.305 -5.350 -1.061 1.00 88.69 87 ASP A CA 1
ATOM 720 C C . ASP A 1 87 ? 2.186 -5.592 0.170 1.00 88.69 87 ASP A C 1
ATOM 722 O O . ASP A 1 87 ? 1.693 -5.523 1.298 1.00 88.69 87 ASP A O 1
ATOM 726 N N . CYS A 1 88 ? 3.478 -5.874 -0.026 1.00 91.94 88 CYS A N 1
ATOM 727 C CA . CYS A 1 88 ? 4.439 -6.055 1.062 1.00 91.94 88 CYS A CA 1
ATOM 728 C C . CYS A 1 88 ? 4.559 -4.791 1.916 1.00 91.94 88 CYS A C 1
ATOM 730 O O . CYS A 1 88 ? 4.447 -4.869 3.136 1.00 91.94 88 CYS A O 1
ATOM 732 N N . VAL A 1 89 ? 4.700 -3.628 1.282 1.00 93.38 89 VAL A N 1
ATOM 733 C CA . VAL A 1 89 ? 4.802 -2.331 1.962 1.00 93.38 89 VAL A CA 1
ATOM 734 C C . VAL A 1 89 ? 3.553 -2.043 2.803 1.00 93.38 89 VAL A C 1
ATOM 736 O O . VAL A 1 89 ? 3.659 -1.676 3.975 1.00 93.38 89 VAL A O 1
ATOM 739 N N . LEU A 1 90 ? 2.359 -2.269 2.242 1.00 91.88 90 LEU A N 1
ATOM 740 C CA . LEU A 1 90 ? 1.103 -2.103 2.980 1.00 91.88 90 LEU A CA 1
ATOM 741 C C . LEU A 1 90 ? 0.988 -3.100 4.137 1.00 91.88 90 LEU A C 1
ATOM 743 O O . LEU A 1 90 ? 0.577 -2.730 5.236 1.00 91.88 90 LEU A O 1
ATOM 747 N N . LYS A 1 91 ? 1.368 -4.362 3.904 1.00 92.44 91 LYS A N 1
ATOM 748 C CA . LYS A 1 91 ? 1.381 -5.410 4.930 1.00 92.44 91 LYS A CA 1
ATOM 749 C C . LYS A 1 91 ? 2.272 -5.029 6.102 1.00 92.44 91 LYS A C 1
ATOM 751 O O . LYS A 1 91 ? 1.839 -5.160 7.241 1.00 92.44 91 LYS A O 1
ATOM 756 N N . GLU A 1 92 ? 3.489 -4.575 5.830 1.00 93.75 92 GLU A N 1
ATOM 757 C CA . GLU A 1 92 ? 4.433 -4.140 6.857 1.00 93.75 92 GLU A CA 1
ATOM 758 C C . GLU A 1 92 ? 3.866 -2.989 7.683 1.00 93.75 92 GLU A C 1
ATOM 760 O O . GLU A 1 92 ? 3.948 -3.031 8.907 1.00 93.75 92 GLU A O 1
ATOM 765 N N . ARG A 1 93 ? 3.223 -2.002 7.044 1.00 94.31 93 ARG A N 1
ATOM 766 C CA . ARG A 1 93 ? 2.580 -0.898 7.768 1.00 94.31 93 ARG A CA 1
ATOM 767 C C . ARG A 1 93 ? 1.459 -1.392 8.682 1.00 94.31 93 ARG A C 1
ATOM 769 O O . ARG A 1 93 ? 1.407 -1.001 9.843 1.00 94.31 93 ARG A O 1
ATOM 776 N N . ILE A 1 94 ? 0.586 -2.263 8.178 1.00 93.38 94 ILE A N 1
ATOM 777 C CA . ILE A 1 94 ? -0.541 -2.789 8.959 1.00 93.38 94 ILE A CA 1
ATOM 778 C C . ILE A 1 94 ? -0.032 -3.621 10.141 1.00 93.38 94 ILE A C 1
ATOM 780 O O . ILE A 1 94 ? -0.440 -3.398 11.274 1.00 93.38 94 ILE A O 1
ATOM 784 N N . LEU A 1 95 ? 0.884 -4.561 9.900 1.00 94.19 95 LEU A N 1
ATOM 785 C CA . LEU A 1 95 ? 1.387 -5.451 10.949 1.00 94.19 95 LEU A CA 1
ATOM 786 C C . LEU A 1 95 ? 2.321 -4.746 11.940 1.00 94.19 95 LEU A C 1
ATOM 788 O O . LEU A 1 95 ? 2.380 -5.151 13.094 1.00 94.19 95 LEU A O 1
ATOM 792 N N . GLY A 1 96 ? 3.056 -3.725 11.499 1.00 93.38 96 GLY A N 1
ATOM 793 C CA . GLY A 1 96 ? 4.032 -3.015 12.325 1.00 93.38 96 GLY A CA 1
ATOM 794 C C . GLY A 1 96 ? 3.475 -1.818 13.096 1.00 93.38 96 GLY A C 1
ATOM 795 O O . GLY A 1 96 ? 4.111 -1.390 14.055 1.00 93.38 96 GLY A O 1
ATOM 796 N N . LYS A 1 97 ? 2.326 -1.257 12.691 1.00 92.44 97 LYS A N 1
ATOM 797 C CA . LYS A 1 97 ? 1.737 -0.057 13.321 1.00 92.44 97 LYS A CA 1
ATOM 798 C C . LYS A 1 97 ? 0.274 -0.251 13.708 1.00 92.44 97 LYS A C 1
ATOM 800 O O . LYS A 1 97 ? -0.039 -0.175 14.890 1.00 92.44 97 LYS A O 1
ATOM 805 N N . VAL A 1 98 ? -0.582 -0.585 12.739 1.00 92.81 98 VAL A N 1
ATOM 806 C CA . VAL A 1 98 ? -2.039 -0.680 12.952 1.00 92.81 98 VAL A CA 1
ATOM 807 C C . VAL A 1 98 ? -2.385 -1.785 13.952 1.00 92.81 98 VAL A C 1
ATOM 809 O O . VAL A 1 98 ? -3.010 -1.528 14.972 1.00 92.81 98 VAL A O 1
ATOM 812 N N . ILE A 1 99 ? -1.958 -3.027 13.696 1.00 94.31 99 ILE A N 1
ATOM 813 C CA . ILE A 1 99 ? -2.299 -4.163 14.567 1.00 94.31 99 ILE A CA 1
ATOM 814 C C . ILE A 1 99 ? -1.781 -3.967 16.005 1.00 94.31 99 ILE A C 1
ATOM 816 O O . ILE A 1 99 ? -2.575 -4.160 16.924 1.00 94.31 99 ILE A O 1
ATOM 820 N N . PRO A 1 100 ? -0.516 -3.557 16.236 1.00 94.50 100 PRO A N 1
ATOM 821 C CA . PRO A 1 100 ? -0.032 -3.281 17.588 1.00 94.50 100 PRO A CA 1
ATOM 822 C C . PRO A 1 100 ? -0.809 -2.177 18.316 1.00 94.50 100 PRO A C 1
ATOM 824 O O . PRO A 1 100 ? -1.075 -2.321 19.506 1.00 94.50 100 PRO A O 1
ATOM 827 N N . SER A 1 101 ? -1.198 -1.106 17.613 1.00 91.75 101 SER A N 1
ATOM 828 C CA . SER A 1 101 ? -2.019 -0.024 18.178 1.00 91.75 101 SER A CA 1
ATOM 829 C C . SER A 1 101 ? -3.367 -0.560 18.685 1.00 91.75 101 SER A C 1
ATOM 831 O O . SER A 1 101 ? -3.743 -0.373 19.844 1.00 91.75 101 SER A O 1
ATOM 833 N N . LEU A 1 102 ? -4.031 -1.370 17.854 1.00 92.25 102 LEU A N 1
ATOM 834 C CA . LEU A 1 102 ? -5.322 -1.985 18.165 1.00 92.25 102 LEU A CA 1
ATOM 835 C C . LEU A 1 102 ? -5.249 -3.069 19.253 1.00 92.25 102 LEU A C 1
ATOM 837 O O . LEU A 1 102 ? -6.213 -3.259 19.996 1.00 92.25 102 LEU A O 1
ATOM 841 N N . GLU A 1 103 ? -4.125 -3.780 19.399 1.00 92.88 103 GLU A N 1
ATOM 842 C CA . GLU A 1 103 ? -3.973 -4.811 20.439 1.00 92.88 103 GLU A CA 1
ATOM 843 C C . GLU A 1 103 ? -4.138 -4.244 21.856 1.00 92.88 103 GLU A C 1
ATOM 845 O O . GLU A 1 103 ? -4.680 -4.934 22.725 1.00 92.88 103 GLU A O 1
ATOM 850 N N . GLY A 1 104 ? -3.759 -2.982 22.081 1.00 85.81 104 GLY A N 1
ATOM 851 C CA . GLY A 1 104 ? -3.982 -2.282 23.351 1.00 85.81 104 GLY A CA 1
ATOM 852 C C . GLY A 1 104 ? -5.458 -1.991 23.655 1.00 85.81 104 GLY A C 1
ATOM 853 O O . GLY A 1 104 ? -5.800 -1.698 24.800 1.00 85.81 104 GLY A O 1
ATOM 854 N N . LYS A 1 105 ? -6.332 -2.096 22.648 1.00 86.31 105 LYS A N 1
ATOM 855 C CA . LYS A 1 105 ? -7.762 -1.762 22.701 1.00 86.31 105 LYS A CA 1
ATOM 856 C C . LYS A 1 105 ? -8.684 -2.958 22.491 1.00 86.31 105 LYS A C 1
ATOM 858 O O . LYS A 1 105 ? -9.895 -2.793 22.516 1.00 86.31 105 LYS A O 1
ATOM 863 N N . LYS A 1 106 ? -8.149 -4.170 22.324 1.00 82.50 106 LYS A N 1
ATOM 864 C CA . LYS A 1 106 ? -8.932 -5.348 21.903 1.00 82.50 106 LYS A CA 1
ATOM 865 C C . LYS A 1 106 ? -10.151 -5.686 22.782 1.00 82.50 106 LYS A C 1
ATOM 867 O O . LYS A 1 106 ? -11.128 -6.212 22.278 1.00 82.50 106 LYS A O 1
ATOM 872 N N . ASN A 1 107 ? -10.107 -5.368 24.077 1.00 80.94 107 ASN A N 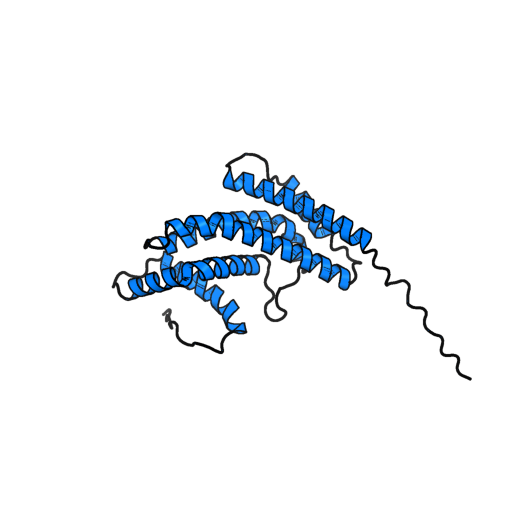1
ATOM 873 C CA . ASN A 1 107 ? -11.204 -5.624 25.022 1.00 80.94 107 ASN A CA 1
ATOM 874 C C . ASN A 1 107 ? -11.980 -4.346 25.394 1.00 80.94 107 ASN A C 1
ATOM 876 O O . ASN A 1 107 ? -12.760 -4.348 26.344 1.00 80.94 107 ASN A O 1
ATOM 880 N N . ASP A 1 108 ? -11.700 -3.234 24.719 1.00 83.50 108 ASP A N 1
ATOM 881 C CA . ASP A 1 108 ? -12.298 -1.932 24.981 1.00 83.50 108 ASP A CA 1
ATOM 882 C C . ASP A 1 108 ? -13.433 -1.689 23.976 1.00 83.50 108 ASP A C 1
ATOM 884 O O . ASP A 1 108 ? -13.292 -1.956 22.781 1.00 83.50 108 ASP A O 1
ATOM 888 N N . LYS A 1 109 ? -14.558 -1.132 24.439 1.00 79.38 109 LYS A N 1
ATOM 889 C CA . LYS A 1 109 ? -15.683 -0.748 23.570 1.00 79.38 109 LYS A CA 1
ATOM 890 C C . LYS A 1 109 ? -15.286 0.284 22.508 1.00 79.38 109 LYS A C 1
ATOM 892 O O . LYS A 1 109 ? -15.960 0.410 21.490 1.00 79.38 109 LYS A O 1
ATOM 897 N N . SER A 1 110 ? -14.181 1.000 22.718 1.00 82.31 110 SER A N 1
ATOM 898 C CA . SER A 1 110 ? -13.602 1.932 21.749 1.00 82.31 110 SER A CA 1
ATOM 899 C C . SER A 1 110 ? -12.828 1.271 20.600 1.00 82.31 110 SER A C 1
ATOM 901 O O . SER A 1 110 ? -12.438 1.989 19.683 1.00 82.31 110 SER A O 1
ATOM 903 N N . LEU A 1 111 ? -12.651 -0.060 20.574 1.00 84.88 111 LEU A N 1
ATOM 904 C CA . LEU A 1 111 ? -11.902 -0.759 19.516 1.00 84.88 111 LEU A CA 1
ATOM 905 C C . LEU A 1 111 ? -12.369 -0.378 18.104 1.00 84.88 111 LEU A C 1
ATOM 907 O O . LEU A 1 111 ? -11.549 -0.087 17.241 1.00 84.88 111 LEU A O 1
ATOM 911 N N . VAL A 1 112 ? -13.683 -0.351 17.864 1.00 79.31 112 VAL A N 1
ATOM 912 C CA . VAL A 1 112 ? -14.250 -0.019 16.543 1.00 79.31 112 VAL A CA 1
ATOM 913 C C . VAL A 1 112 ? -13.883 1.404 16.121 1.00 79.31 112 VAL A C 1
ATOM 915 O O . VAL A 1 112 ? -13.527 1.640 14.967 1.00 79.31 112 VAL A O 1
ATOM 918 N N . LYS A 1 113 ? -13.920 2.345 17.067 1.00 81.50 113 LYS A N 1
ATOM 919 C CA . LYS A 1 113 ? -13.515 3.730 16.834 1.00 81.50 113 LYS A CA 1
ATOM 920 C C . LYS A 1 113 ? -12.023 3.815 16.505 1.00 81.50 113 LYS A C 1
ATOM 922 O O . LYS A 1 113 ? -11.660 4.453 15.523 1.00 81.50 113 LYS A O 1
ATOM 927 N N . GLU A 1 114 ? -11.184 3.114 17.263 1.00 87.62 114 GLU A N 1
ATOM 928 C CA . GLU A 1 114 ? -9.738 3.055 17.024 1.00 87.62 114 GLU A CA 1
ATOM 929 C C . GLU A 1 114 ? -9.420 2.472 15.636 1.00 87.62 114 GLU A C 1
ATOM 931 O O . GLU A 1 114 ? -8.562 2.984 14.926 1.00 87.62 114 GLU A O 1
ATOM 936 N N . ILE A 1 115 ? -10.161 1.451 15.180 1.00 86.75 115 ILE A N 1
ATOM 937 C CA . ILE A 1 115 ? -9.994 0.900 13.825 1.00 86.75 115 ILE A CA 1
ATOM 938 C C . ILE A 1 115 ? -10.253 1.966 12.749 1.00 86.75 115 ILE A C 1
ATOM 940 O O . ILE A 1 115 ? -9.537 2.005 11.745 1.00 86.75 115 ILE A O 1
ATOM 944 N N . LEU A 1 116 ? -11.261 2.826 12.930 1.00 83.31 116 LEU A N 1
ATOM 945 C CA . LEU A 1 116 ? -11.554 3.915 11.992 1.00 83.31 116 LEU A CA 1
ATOM 946 C C . LEU A 1 116 ? -10.472 5.001 12.015 1.00 83.31 116 LEU A C 1
ATOM 948 O O . LEU A 1 116 ? -10.101 5.515 10.957 1.00 83.31 116 LEU A O 1
ATOM 952 N N . GLU A 1 117 ? -9.950 5.331 13.195 1.00 87.50 117 GLU A N 1
ATOM 953 C CA . GLU A 1 117 ? -8.844 6.281 13.354 1.00 87.50 117 GLU A CA 1
ATOM 954 C C . GLU A 1 117 ? -7.563 5.747 12.685 1.00 87.50 117 GLU A C 1
ATOM 956 O O . GLU A 1 117 ? -6.951 6.436 11.864 1.00 87.50 117 GLU A O 1
ATOM 961 N N . GLU A 1 118 ? -7.222 4.477 12.912 1.00 89.88 118 GLU A N 1
ATOM 962 C CA . GLU A 1 118 ? -6.107 3.797 12.247 1.00 89.88 118 GLU A CA 1
ATOM 963 C C . GLU A 1 118 ? -6.305 3.684 10.730 1.00 89.88 118 GLU A C 1
ATOM 965 O O . GLU A 1 118 ? -5.349 3.827 9.965 1.00 89.88 118 GLU A O 1
ATOM 970 N N . TRP A 1 119 ? -7.539 3.469 10.257 1.00 88.38 119 TRP A N 1
ATOM 971 C CA . TRP A 1 119 ? -7.845 3.501 8.826 1.00 88.38 119 TRP A CA 1
ATOM 972 C C . TRP A 1 119 ? -7.564 4.882 8.224 1.00 88.38 119 TRP A C 1
ATOM 974 O O . TRP A 1 119 ? -6.939 4.966 7.165 1.00 88.38 119 TRP A O 1
ATOM 984 N N . ALA A 1 120 ? -7.973 5.963 8.891 1.00 87.62 120 ALA A N 1
ATOM 985 C CA . ALA A 1 120 ? -7.722 7.322 8.417 1.00 87.62 120 ALA A CA 1
ATOM 986 C C . ALA A 1 120 ? -6.214 7.627 8.336 1.00 87.62 120 ALA A C 1
ATOM 988 O O . ALA A 1 120 ? -5.734 8.148 7.325 1.00 87.62 120 ALA A O 1
ATOM 989 N N . LEU A 1 121 ? -5.439 7.232 9.352 1.00 89.62 121 LEU A N 1
ATOM 990 C CA . LEU A 1 121 ? -3.975 7.357 9.343 1.00 89.62 121 LEU A CA 1
ATOM 991 C C . LEU A 1 121 ? -3.333 6.496 8.246 1.00 89.62 121 LEU A C 1
ATOM 993 O O . LEU A 1 121 ? -2.420 6.934 7.537 1.00 89.62 121 LEU A O 1
ATOM 997 N N . PHE A 1 122 ? -3.832 5.275 8.062 1.00 90.88 122 PHE A N 1
ATOM 998 C CA . PHE A 1 122 ? -3.393 4.389 6.994 1.00 90.88 122 PHE A CA 1
ATOM 999 C C . PHE A 1 122 ? -3.732 4.944 5.605 1.00 90.88 122 PHE A C 1
ATOM 1001 O O . PHE A 1 122 ? -2.939 4.770 4.682 1.00 90.88 122 PHE A O 1
ATOM 1008 N N . GLU A 1 123 ? -4.847 5.658 5.434 1.00 89.19 123 GLU A N 1
ATOM 1009 C CA . GLU A 1 123 ? -5.208 6.303 4.169 1.00 89.19 123 GLU A CA 1
ATOM 1010 C C . GLU A 1 123 ? -4.229 7.430 3.803 1.00 89.19 123 GLU A C 1
ATOM 1012 O O . GLU A 1 123 ? -3.849 7.568 2.638 1.00 89.19 123 GLU A O 1
ATOM 1017 N N . ILE A 1 124 ? -3.727 8.184 4.786 1.00 90.19 124 ILE A N 1
ATOM 1018 C CA . ILE A 1 124 ? -2.665 9.177 4.561 1.00 90.19 124 ILE A CA 1
ATOM 1019 C C . ILE A 1 124 ? -1.383 8.489 4.072 1.00 90.19 124 ILE A C 1
ATOM 1021 O O . ILE A 1 124 ? -0.782 8.922 3.081 1.00 90.19 124 ILE A O 1
ATOM 1025 N N . TYR A 1 125 ? -0.975 7.397 4.725 1.00 92.00 125 TYR A N 1
ATOM 1026 C CA . TYR A 1 125 ? 0.168 6.590 4.285 1.00 92.00 125 TYR A CA 1
ATOM 1027 C C . TYR A 1 125 ? -0.036 6.065 2.860 1.00 92.00 125 TYR A C 1
ATOM 1029 O O . TYR A 1 125 ? 0.818 6.246 1.989 1.00 92.00 125 TYR A O 1
ATOM 1037 N N . LEU A 1 126 ? -1.207 5.486 2.603 1.00 90.62 126 LEU A N 1
ATOM 1038 C CA . LEU A 1 126 ? -1.604 4.936 1.319 1.00 90.62 126 LEU A CA 1
ATOM 1039 C C . LEU A 1 126 ? -1.502 5.968 0.195 1.00 90.62 126 LEU A C 1
ATOM 1041 O O . LEU A 1 126 ? -0.912 5.674 -0.845 1.00 90.62 126 LEU A O 1
ATOM 1045 N N . ASN A 1 127 ? -2.040 7.169 0.407 1.00 89.88 127 ASN A N 1
ATOM 1046 C CA . ASN A 1 127 ? -2.014 8.242 -0.582 1.00 89.88 127 ASN A CA 1
ATOM 1047 C C . ASN A 1 127 ? -0.578 8.612 -0.969 1.00 89.88 127 ASN A C 1
ATOM 1049 O O . ASN A 1 127 ? -0.292 8.788 -2.150 1.00 89.88 127 ASN A O 1
ATOM 1053 N N . ASN A 1 128 ? 0.344 8.663 -0.003 1.00 91.12 128 ASN A N 1
ATOM 1054 C CA . ASN A 1 128 ? 1.751 8.953 -0.282 1.00 91.12 128 ASN A CA 1
ATOM 1055 C C . ASN A 1 128 ? 2.428 7.825 -1.072 1.00 91.12 128 ASN A C 1
ATOM 1057 O O . ASN A 1 128 ? 3.132 8.095 -2.045 1.00 91.12 128 ASN A O 1
ATOM 1061 N N . VAL A 1 129 ? 2.184 6.563 -0.702 1.00 92.25 129 VAL A N 1
ATOM 1062 C CA . VAL A 1 129 ? 2.744 5.406 -1.418 1.00 92.25 129 VAL A CA 1
ATOM 1063 C C . VAL A 1 129 ? 2.202 5.323 -2.846 1.00 92.25 129 VAL A C 1
ATOM 1065 O O . VAL A 1 129 ? 2.954 5.048 -3.780 1.00 92.25 129 VAL A O 1
ATOM 1068 N N . GLN A 1 130 ? 0.907 5.584 -3.039 1.00 90.38 130 GLN A N 1
ATOM 1069 C CA . GLN A 1 130 ? 0.248 5.492 -4.342 1.00 90.38 130 GLN A CA 1
ATOM 1070 C C . GLN A 1 130 ? 0.817 6.444 -5.383 1.00 90.38 130 GLN A C 1
ATOM 1072 O O . GLN A 1 130 ? 0.813 6.083 -6.556 1.00 90.38 130 GLN A O 1
ATOM 1077 N N . ILE A 1 131 ? 1.337 7.607 -4.983 1.00 90.94 131 ILE A N 1
ATOM 1078 C CA . ILE A 1 131 ? 1.909 8.592 -5.912 1.00 90.94 131 ILE A CA 1
ATOM 1079 C C . ILE A 1 131 ? 2.920 7.932 -6.855 1.00 90.94 131 ILE A C 1
ATOM 1081 O O . ILE A 1 131 ? 2.816 8.101 -8.065 1.00 90.94 131 ILE A O 1
ATOM 1085 N N . MET A 1 132 ? 3.807 7.086 -6.322 1.00 92.62 132 MET A N 1
ATOM 1086 C CA . MET A 1 132 ? 4.854 6.418 -7.103 1.00 92.62 132 MET A CA 1
ATOM 1087 C C . MET A 1 132 ? 4.307 5.473 -8.178 1.00 92.62 132 MET A C 1
ATOM 1089 O O . MET A 1 132 ? 4.928 5.287 -9.219 1.00 92.62 132 MET A O 1
ATOM 1093 N N . PHE A 1 133 ? 3.154 4.855 -7.931 1.00 90.25 133 PHE A N 1
ATOM 1094 C CA . PHE A 1 133 ? 2.571 3.842 -8.811 1.00 90.25 133 PHE A CA 1
ATOM 1095 C C . PHE A 1 133 ? 1.447 4.398 -9.688 1.00 90.25 133 PHE A C 1
ATOM 1097 O O . PHE A 1 133 ? 1.091 3.774 -10.686 1.00 90.25 133 PHE A O 1
ATOM 1104 N N . LYS A 1 134 ? 0.909 5.573 -9.342 1.00 86.75 134 LYS A N 1
ATOM 1105 C CA . LYS A 1 134 ? -0.282 6.167 -9.952 1.00 86.75 134 LYS A CA 1
ATOM 1106 C C . LYS A 1 134 ? -0.201 6.276 -11.479 1.00 86.75 134 LYS A C 1
ATOM 1108 O O . LYS A 1 134 ? -1.136 5.805 -12.117 1.00 86.75 134 LYS A O 1
ATOM 1113 N N . PRO A 1 135 ? 0.888 6.774 -12.102 1.00 86.06 135 PRO A N 1
ATOM 1114 C CA . PRO A 1 135 ? 0.936 6.845 -13.564 1.00 86.06 135 PRO A CA 1
ATOM 1115 C C . PRO A 1 135 ? 0.886 5.466 -14.233 1.00 86.06 135 PRO A C 1
ATOM 1117 O O . PRO A 1 135 ? 0.304 5.313 -15.302 1.00 86.06 135 PRO A O 1
ATOM 1120 N N . ALA A 1 136 ? 1.491 4.452 -13.607 1.00 85.75 136 ALA A N 1
ATOM 1121 C CA . ALA A 1 136 ? 1.443 3.087 -14.115 1.00 85.75 136 ALA A CA 1
ATOM 1122 C C . ALA A 1 136 ? 0.051 2.457 -13.919 1.00 85.75 136 ALA A C 1
ATOM 1124 O O . ALA A 1 136 ? -0.406 1.729 -14.796 1.00 85.75 136 ALA A O 1
ATOM 1125 N N . ASP A 1 137 ? -0.633 2.757 -12.812 1.00 83.88 137 ASP A N 1
ATOM 1126 C CA . ASP A 1 137 ? -2.005 2.305 -12.534 1.00 83.88 137 ASP A CA 1
ATOM 1127 C C . ASP A 1 137 ? -3.020 2.929 -13.512 1.00 83.88 137 ASP A C 1
ATOM 1129 O O . ASP A 1 137 ? -3.779 2.211 -14.158 1.00 83.88 137 ASP A O 1
ATOM 1133 N N . GLU A 1 138 ? -2.971 4.252 -13.713 1.00 83.06 138 GLU A N 1
ATOM 1134 C CA . GLU A 1 138 ? -3.884 4.994 -14.603 1.00 83.06 138 GLU A CA 1
ATOM 1135 C C . GLU A 1 138 ? -3.758 4.582 -16.076 1.00 83.06 138 GLU A C 1
ATOM 1137 O O . GLU A 1 138 ? -4.736 4.606 -16.821 1.00 83.06 138 GLU A O 1
ATOM 1142 N N . LEU A 1 139 ? -2.564 4.157 -16.496 1.00 82.56 139 LEU A N 1
ATOM 1143 C CA . LEU A 1 139 ? -2.309 3.636 -17.840 1.00 82.56 139 LEU A CA 1
ATOM 1144 C C . LEU A 1 139 ? -2.614 2.130 -17.975 1.00 82.56 139 LEU A C 1
ATOM 1146 O O . LEU A 1 139 ? -2.285 1.537 -19.002 1.00 82.56 139 LEU A O 1
ATOM 1150 N N . GLY A 1 140 ? -3.191 1.490 -16.949 1.00 76.56 140 GLY A N 1
ATOM 1151 C CA . GLY A 1 140 ? -3.536 0.063 -16.959 1.00 76.56 140 GLY A CA 1
ATOM 1152 C C . GLY A 1 140 ? -2.321 -0.870 -16.985 1.00 76.56 140 GLY A C 1
ATOM 1153 O O . GLY A 1 140 ? -2.401 -1.993 -17.486 1.00 76.56 140 GLY A O 1
ATOM 1154 N N . ARG A 1 141 ? -1.168 -0.400 -16.492 1.00 81.00 141 ARG A N 1
ATOM 1155 C CA . ARG A 1 141 ? 0.120 -1.115 -16.560 1.00 81.00 141 ARG A CA 1
ATOM 1156 C C . ARG A 1 141 ? 0.356 -2.059 -15.399 1.00 81.00 141 ARG A C 1
ATOM 1158 O O . ARG A 1 141 ? 1.170 -2.979 -15.487 1.00 81.00 141 ARG A O 1
ATOM 1165 N N . LEU A 1 142 ? -0.381 -1.851 -14.319 1.00 77.88 142 LEU A N 1
ATOM 1166 C CA . LEU A 1 142 ? -0.398 -2.739 -13.175 1.00 77.88 142 LEU A CA 1
ATOM 1167 C C . LEU A 1 142 ? -1.584 -3.695 -13.318 1.00 77.88 142 LEU A C 1
ATOM 1169 O O . LEU A 1 142 ? -2.673 -3.277 -13.708 1.00 77.88 142 LEU A O 1
ATOM 1173 N N . PRO A 1 143 ? -1.369 -5.000 -13.082 1.00 66.25 143 PRO A N 1
ATOM 1174 C CA . PRO A 1 143 ? -2.397 -5.984 -13.296 1.00 66.25 143 PRO A CA 1
ATOM 1175 C C . PRO A 1 143 ? -3.453 -5.832 -12.210 1.00 66.25 143 PRO A C 1
ATOM 1177 O O . PRO A 1 143 ? -3.165 -5.705 -11.014 1.00 66.25 143 PRO A O 1
ATOM 1180 N N . THR A 1 144 ? -4.693 -5.957 -12.631 1.00 57.44 144 THR A N 1
ATOM 1181 C CA . THR A 1 144 ? -5.779 -6.208 -11.715 1.00 57.44 144 THR A CA 1
ATOM 1182 C C . THR A 1 144 ? -5.680 -7.641 -11.197 1.00 57.44 144 THR A C 1
ATOM 1184 O O . THR A 1 144 ? -5.437 -8.581 -11.951 1.00 57.44 144 THR A O 1
ATOM 1187 N N . VAL A 1 145 ? -5.811 -7.824 -9.882 1.00 49.22 145 VAL A N 1
ATOM 1188 C CA . VAL A 1 145 ? -5.579 -9.119 -9.202 1.00 49.22 145 VAL A CA 1
ATOM 1189 C C . VAL A 1 145 ? -6.548 -10.208 -9.672 1.00 49.22 145 VAL A C 1
ATOM 1191 O O . VAL A 1 145 ? -6.256 -11.394 -9.544 1.00 49.22 145 VAL A O 1
ATOM 1194 N N . SER A 1 146 ? -7.678 -9.816 -10.257 1.00 43.44 146 SER A N 1
ATOM 1195 C CA . SER A 1 146 ? -8.686 -10.726 -10.766 1.00 43.44 146 SER A CA 1
ATOM 1196 C C . SER A 1 146 ? -9.203 -10.258 -12.132 1.00 43.44 146 SER A C 1
ATOM 1198 O O . SER A 1 146 ? -9.554 -9.083 -12.272 1.00 43.44 146 SER A O 1
ATOM 1200 N N . PRO A 1 147 ? -9.324 -11.155 -13.131 1.00 42.72 147 PRO A N 1
ATOM 1201 C CA . PRO A 1 147 ? -10.064 -10.865 -14.360 1.00 42.72 147 PRO A CA 1
ATOM 1202 C C . PRO A 1 147 ? -11.565 -10.651 -14.101 1.00 42.72 147 PRO A C 1
ATOM 1204 O O . PRO A 1 147 ? -12.260 -10.122 -14.960 1.00 42.72 147 PRO A O 1
ATOM 1207 N N . ILE A 1 148 ? -12.060 -11.049 -12.923 1.00 42.69 148 ILE A N 1
ATOM 1208 C CA . ILE A 1 148 ? -13.462 -10.916 -12.509 1.00 42.69 148 ILE A CA 1
ATOM 1209 C C . ILE A 1 148 ? -13.694 -9.574 -11.798 1.00 42.69 148 ILE A C 1
ATOM 1211 O O . ILE A 1 148 ? -14.777 -9.006 -11.896 1.00 42.69 148 ILE A O 1
ATOM 1215 N N . LEU A 1 149 ? -12.675 -9.035 -11.118 1.00 47.31 149 LEU A N 1
ATOM 1216 C CA . LEU A 1 149 ? -12.755 -7.760 -10.409 1.00 47.31 149 LEU A CA 1
ATOM 1217 C C . LEU A 1 149 ? -11.475 -6.949 -10.631 1.00 47.31 149 LEU A C 1
ATOM 1219 O O . LEU A 1 149 ? -10.462 -7.196 -9.963 1.00 47.31 149 LEU A O 1
ATOM 1223 N N . PRO A 1 150 ? -11.500 -5.968 -11.551 1.00 52.12 150 PRO A N 1
ATOM 1224 C CA . PRO A 1 150 ? -10.380 -5.083 -11.755 1.00 52.12 150 PRO A CA 1
ATOM 1225 C C . PRO A 1 150 ? -10.163 -4.172 -10.542 1.00 52.12 150 PRO A C 1
ATOM 1227 O O . PRO A 1 150 ? -10.726 -3.085 -10.456 1.00 52.12 150 PRO A O 1
ATOM 1230 N N . TRP A 1 151 ? -9.377 -4.622 -9.563 1.00 61.44 151 TRP A N 1
ATOM 1231 C CA . TRP A 1 151 ? -9.066 -3.803 -8.395 1.00 61.44 151 TRP A CA 1
ATOM 1232 C C . TRP A 1 151 ? -7.986 -2.787 -8.735 1.00 61.44 151 TRP A C 1
ATOM 1234 O O . TRP A 1 151 ? -6.843 -3.159 -8.999 1.00 61.44 151 TRP A O 1
ATOM 1244 N N . SER A 1 152 ? -8.349 -1.507 -8.655 1.00 73.38 152 SER A N 1
ATOM 1245 C CA . SER A 1 152 ? -7.376 -0.420 -8.546 1.00 73.38 152 SER A CA 1
ATOM 1246 C C . SER A 1 152 ? -6.445 -0.656 -7.354 1.00 73.38 152 SER A C 1
ATOM 1248 O O . SER A 1 152 ? -6.810 -1.344 -6.388 1.00 73.38 152 SER A O 1
ATOM 1250 N N . LEU A 1 153 ? -5.265 -0.028 -7.356 1.00 77.81 153 LEU A N 1
ATOM 1251 C CA . LEU A 1 153 ? -4.369 -0.078 -6.194 1.00 77.81 153 LEU A CA 1
ATOM 1252 C C . LEU A 1 153 ? -5.074 0.365 -4.904 1.00 77.81 153 LEU A C 1
ATOM 1254 O O . LEU A 1 153 ? -4.821 -0.186 -3.832 1.00 77.81 153 LEU A O 1
ATOM 1258 N N . ARG A 1 154 ? -6.021 1.307 -4.997 1.00 77.94 154 ARG A N 1
ATOM 1259 C CA . ARG A 1 154 ? -6.833 1.746 -3.854 1.00 77.94 154 ARG A CA 1
ATOM 1260 C C . ARG A 1 154 ? -7.757 0.646 -3.338 1.00 77.94 154 ARG A C 1
ATOM 1262 O O . ARG A 1 154 ? -7.767 0.404 -2.133 1.00 77.94 154 ARG A O 1
ATOM 1269 N N . ALA A 1 155 ? -8.484 -0.046 -4.215 1.00 76.25 155 ALA A N 1
ATOM 1270 C CA . ALA A 1 155 ? -9.337 -1.168 -3.818 1.00 76.25 155 ALA A CA 1
ATOM 1271 C C . ALA A 1 155 ? -8.513 -2.300 -3.180 1.00 76.25 155 ALA A C 1
ATOM 1273 O O . ALA A 1 155 ? -8.852 -2.792 -2.103 1.00 76.25 155 ALA A O 1
ATOM 1274 N N . ARG A 1 156 ? -7.362 -2.626 -3.780 1.00 79.12 156 ARG A N 1
ATOM 1275 C CA . ARG A 1 156 ? -6.402 -3.605 -3.249 1.00 79.12 156 ARG A CA 1
ATOM 1276 C C . ARG A 1 156 ? -5.904 -3.241 -1.851 1.00 79.12 156 ARG A C 1
ATOM 1278 O O . ARG A 1 156 ? -5.745 -4.117 -1.003 1.00 79.12 156 ARG A O 1
ATOM 1285 N N . SER A 1 157 ? -5.666 -1.960 -1.598 1.00 83.31 157 SER A N 1
ATOM 1286 C CA . SER A 1 157 ? -5.170 -1.469 -0.307 1.00 83.31 157 SER A CA 1
ATOM 1287 C C . SER A 1 157 ? -6.209 -1.566 0.792 1.00 83.31 157 SER A C 1
ATOM 1289 O O . SER A 1 157 ? -5.911 -2.074 1.872 1.00 83.31 157 SER A O 1
ATOM 1291 N N . LYS A 1 158 ? -7.441 -1.146 0.485 1.00 79.31 158 LYS A N 1
ATOM 1292 C CA . LYS A 1 158 ? -8.589 -1.305 1.381 1.00 79.31 158 LYS A CA 1
ATOM 1293 C C . LYS A 1 158 ? -8.777 -2.777 1.752 1.00 79.31 158 LYS A C 1
ATOM 1295 O O . LYS A 1 158 ? -8.823 -3.121 2.925 1.00 79.31 158 LYS A O 1
ATOM 1300 N N . HIS A 1 159 ? -8.773 -3.660 0.755 1.00 78.50 159 HIS A N 1
ATOM 1301 C CA . HIS A 1 159 ? -8.899 -5.099 0.969 1.00 78.50 159 HIS A CA 1
ATOM 1302 C C . HIS A 1 159 ? -7.780 -5.674 1.859 1.00 78.50 159 HIS A C 1
ATOM 1304 O O . HIS A 1 159 ? -8.053 -6.415 2.803 1.00 78.50 159 HIS A O 1
ATOM 1310 N N . ASN A 1 160 ? -6.524 -5.290 1.606 1.00 81.50 160 ASN A N 1
ATOM 1311 C CA . ASN A 1 160 ? -5.369 -5.694 2.414 1.00 81.50 160 ASN A CA 1
ATOM 1312 C C . ASN A 1 160 ? -5.485 -5.259 3.887 1.00 81.50 160 ASN A C 1
ATOM 1314 O O . ASN A 1 160 ? -5.052 -6.004 4.768 1.00 81.50 160 ASN A O 1
ATOM 1318 N N . PHE A 1 161 ? -6.024 -4.065 4.150 1.00 86.50 161 PHE A N 1
ATOM 1319 C CA . PHE A 1 161 ? -6.290 -3.575 5.503 1.00 86.50 161 PHE A CA 1
ATOM 1320 C C . PHE A 1 161 ? -7.382 -4.407 6.174 1.00 86.50 161 PHE A C 1
ATOM 1322 O O . PHE A 1 161 ? -7.132 -5.014 7.215 1.00 86.50 161 PHE A O 1
ATOM 1329 N N . CYS A 1 162 ? -8.548 -4.518 5.529 1.00 79.94 162 CYS A N 1
ATOM 1330 C CA . CYS A 1 162 ? -9.703 -5.231 6.065 1.00 79.94 162 CYS A CA 1
ATOM 1331 C C . CYS A 1 162 ? -9.374 -6.686 6.408 1.00 79.94 162 CYS A C 1
ATOM 1333 O O . CYS A 1 162 ? -9.615 -7.099 7.536 1.00 79.94 162 CYS A O 1
ATOM 1335 N N . ILE A 1 163 ? -8.769 -7.449 5.488 1.00 81.19 163 ILE A N 1
ATOM 1336 C CA . ILE A 1 163 ? -8.441 -8.863 5.739 1.00 81.19 163 ILE A CA 1
ATOM 1337 C C . ILE A 1 163 ? -7.534 -9.029 6.957 1.00 81.19 163 ILE A C 1
ATOM 1339 O O . ILE A 1 163 ? -7.697 -9.979 7.718 1.00 81.19 163 ILE A O 1
ATOM 1343 N N . ARG A 1 164 ? -6.559 -8.138 7.148 1.00 85.69 164 ARG A N 1
ATOM 1344 C CA . ARG A 1 164 ? -5.577 -8.282 8.230 1.00 85.69 164 ARG A CA 1
ATOM 1345 C C . ARG A 1 164 ? -6.129 -7.847 9.575 1.00 85.69 164 ARG A C 1
ATOM 1347 O O . ARG A 1 164 ? -5.916 -8.556 10.552 1.00 85.69 164 ARG A O 1
ATOM 1354 N N . VAL A 1 165 ? -6.832 -6.717 9.618 1.00 86.94 165 VAL A N 1
ATOM 1355 C CA . VAL A 1 165 ? -7.477 -6.232 10.844 1.00 86.94 165 VAL A CA 1
ATOM 1356 C C . VAL A 1 165 ? -8.573 -7.207 11.267 1.00 86.94 165 VAL A C 1
ATOM 1358 O O . VAL A 1 165 ? -8.556 -7.683 12.397 1.00 86.94 165 VAL A O 1
ATOM 1361 N N . TRP A 1 166 ? -9.449 -7.610 10.344 1.00 78.88 166 TRP A N 1
ATOM 1362 C CA . TRP A 1 166 ? -10.497 -8.594 10.622 1.00 78.88 166 TRP A CA 1
ATOM 1363 C C . TRP A 1 166 ? -9.926 -9.962 10.992 1.00 78.88 166 TRP A C 1
ATOM 1365 O O . TRP A 1 166 ? -10.316 -10.560 11.989 1.00 78.88 166 TRP A O 1
ATOM 1375 N N . GLY A 1 167 ? -8.947 -10.449 10.227 1.00 80.81 167 GLY A N 1
ATOM 1376 C CA . GLY A 1 167 ? -8.291 -11.724 10.509 1.00 80.81 167 GLY A CA 1
ATOM 1377 C C . GLY A 1 167 ? -7.660 -11.782 11.902 1.00 80.81 167 GLY A C 1
ATOM 1378 O O . GLY A 1 167 ? -7.472 -12.874 12.430 1.00 80.81 167 GLY A O 1
ATOM 1379 N N . LYS A 1 168 ? -7.360 -10.626 12.507 1.00 87.56 168 LYS A N 1
ATOM 1380 C CA . LYS A 1 168 ? -6.813 -10.525 13.859 1.00 87.56 168 LYS A CA 1
ATOM 1381 C C . LYS A 1 168 ? -7.870 -10.285 14.943 1.00 87.56 168 LYS A C 1
ATOM 1383 O O . LYS A 1 168 ? -7.726 -10.877 16.005 1.00 87.56 168 LYS A O 1
ATOM 1388 N N . PHE A 1 169 ? -8.870 -9.439 14.691 1.00 85.75 169 PHE A N 1
ATOM 1389 C CA . PHE A 1 169 ? -9.811 -8.933 15.708 1.00 85.75 169 PHE A CA 1
ATOM 1390 C C . PHE A 1 169 ? -11.280 -9.312 15.459 1.00 85.75 169 PHE A C 1
ATOM 1392 O O 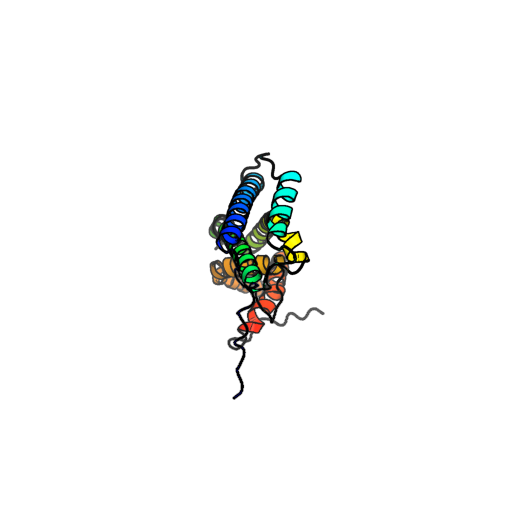. PHE A 1 169 ? -12.176 -8.719 16.050 1.00 85.75 169 PHE A O 1
ATOM 1399 N N . SER A 1 170 ? -11.556 -10.250 14.548 1.00 82.75 170 SER A N 1
ATOM 1400 C CA . SER A 1 170 ? -12.930 -10.645 14.184 1.00 82.75 170 SER A CA 1
ATOM 1401 C C . SER A 1 170 ? -13.790 -11.023 15.388 1.00 82.75 170 SER A C 1
ATOM 1403 O O . SER A 1 170 ? -14.898 -10.521 15.506 1.00 82.75 170 SER A O 1
ATOM 1405 N N . CYS A 1 171 ? -13.270 -11.831 16.315 1.00 80.50 171 CYS A N 1
ATOM 1406 C CA . CYS A 1 171 ? -14.007 -12.244 17.508 1.00 80.50 171 CYS A CA 1
ATOM 1407 C C . CYS A 1 171 ? -14.386 -11.057 18.403 1.00 80.50 171 CYS A C 1
ATOM 1409 O O . CYS A 1 171 ? -15.518 -10.973 18.872 1.00 80.50 171 CYS A O 1
ATOM 1411 N N . GLU A 1 172 ? -13.444 -10.147 18.648 1.00 85.62 172 GLU A N 1
ATOM 1412 C CA . GLU A 1 172 ? -13.656 -8.956 19.465 1.00 85.62 172 GLU A CA 1
ATOM 1413 C C . GLU A 1 172 ? -14.655 -8.001 18.802 1.00 85.62 172 GLU A C 1
ATOM 1415 O O . GLU A 1 172 ? -15.563 -7.497 19.460 1.00 85.62 172 GLU A O 1
ATOM 1420 N N . ILE A 1 173 ? -14.537 -7.804 17.487 1.00 78.44 173 ILE A N 1
ATOM 1421 C CA . ILE A 1 173 ? -15.467 -6.986 16.704 1.00 78.44 173 ILE A CA 1
ATOM 1422 C C . ILE A 1 173 ? -16.874 -7.596 16.727 1.00 78.44 173 ILE A C 1
ATOM 1424 O O . ILE A 1 173 ? -17.833 -6.889 17.029 1.00 78.44 173 ILE A O 1
ATOM 1428 N N . ASP A 1 174 ? -17.010 -8.895 16.454 1.00 76.00 174 ASP A N 1
ATOM 1429 C CA . ASP A 1 174 ? -18.301 -9.591 16.446 1.00 76.00 174 ASP A CA 1
ATOM 1430 C C . ASP A 1 174 ? -18.963 -9.545 17.828 1.00 76.00 174 ASP A C 1
ATOM 1432 O O . ASP A 1 174 ? -20.169 -9.323 17.943 1.00 76.00 174 ASP A O 1
ATOM 1436 N N . HIS A 1 175 ? -18.180 -9.714 18.895 1.00 79.00 175 HIS A N 1
ATOM 1437 C CA . HIS A 1 175 ? -18.679 -9.605 20.259 1.00 79.00 175 HIS A CA 1
ATOM 1438 C C . HIS A 1 175 ? -19.203 -8.196 20.563 1.00 79.00 175 HIS A C 1
ATOM 1440 O O . HIS A 1 175 ? -20.333 -8.068 21.033 1.00 79.00 175 HIS A O 1
ATOM 1446 N N . LEU A 1 176 ? -18.439 -7.152 20.224 1.00 75.62 176 LEU A N 1
ATOM 1447 C CA . LEU A 1 176 ? -18.850 -5.759 20.417 1.00 75.62 176 LEU A CA 1
ATOM 1448 C C . LEU A 1 176 ? -20.111 -5.413 19.619 1.00 75.62 176 LEU A C 1
ATOM 1450 O O . LEU A 1 176 ? -21.011 -4.761 20.144 1.00 75.62 176 LEU A O 1
ATOM 1454 N N . LEU A 1 177 ? -20.212 -5.876 18.371 1.00 72.19 177 LEU A N 1
ATOM 1455 C CA . LEU A 1 177 ? -21.402 -5.667 17.545 1.00 72.19 177 LEU A CA 1
ATOM 1456 C C . LEU A 1 177 ? -22.642 -6.357 18.133 1.00 72.19 177 LEU A C 1
ATOM 1458 O O . LEU A 1 177 ? -23.735 -5.798 18.064 1.00 72.19 177 LEU A O 1
ATOM 1462 N N . ASN A 1 178 ? -22.486 -7.538 18.737 1.00 72.88 178 ASN A N 1
ATOM 1463 C CA . ASN A 1 178 ? -23.587 -8.239 19.400 1.00 72.88 178 ASN A CA 1
ATOM 1464 C C . ASN A 1 178 ? -24.015 -7.541 20.698 1.00 72.88 178 ASN A C 1
ATOM 1466 O O . ASN A 1 178 ? -25.206 -7.312 20.887 1.00 72.88 178 ASN A O 1
ATOM 1470 N N . GLU A 1 179 ? -23.068 -7.120 21.545 1.00 72.38 179 GLU A N 1
ATOM 1471 C CA . GLU A 1 179 ? -23.388 -6.345 22.755 1.00 72.38 179 GLU A CA 1
ATOM 1472 C C . GLU A 1 179 ? -24.136 -5.047 22.428 1.00 72.38 179 GLU A C 1
ATOM 1474 O O . GLU A 1 179 ? -25.050 -4.657 23.152 1.00 72.38 179 GLU A O 1
ATOM 1479 N N . MET A 1 180 ? -23.763 -4.393 21.326 1.00 65.56 180 MET A N 1
ATOM 1480 C CA . MET A 1 180 ? -24.404 -3.170 20.848 1.00 65.56 180 MET A CA 1
ATOM 1481 C C . MET A 1 180 ? -25.791 -3.384 20.231 1.00 65.56 180 MET A C 1
ATOM 1483 O O . MET A 1 180 ? -26.585 -2.450 20.200 1.00 65.56 180 MET A O 1
ATOM 1487 N N . ASN A 1 181 ? -26.082 -4.573 19.698 1.00 63.97 181 ASN A N 1
ATOM 1488 C CA . ASN A 1 181 ? -27.423 -4.912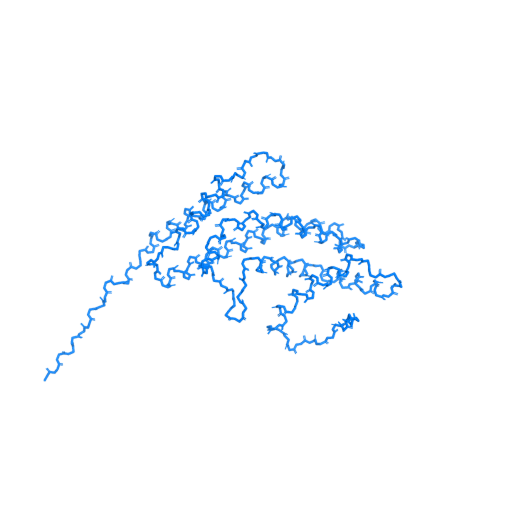 19.213 1.00 63.97 181 ASN A CA 1
ATOM 1489 C C . ASN A 1 181 ? -28.374 -5.256 20.368 1.00 63.97 181 ASN A C 1
ATOM 1491 O O . ASN A 1 181 ? -29.577 -5.018 20.260 1.00 63.97 181 ASN A O 1
ATOM 1495 N N . ASP A 1 182 ? -27.833 -5.811 21.454 1.00 62.16 182 ASP A N 1
ATOM 1496 C CA . ASP A 1 182 ? -28.601 -6.208 22.634 1.00 62.16 182 ASP A CA 1
ATOM 1497 C C . ASP A 1 182 ? -28.821 -5.042 23.615 1.00 62.16 182 ASP A C 1
ATOM 1499 O O . ASP A 1 182 ? -29.819 -5.021 24.344 1.00 62.16 182 ASP A O 1
ATOM 1503 N N . SER A 1 183 ? -27.939 -4.035 23.630 1.00 56.28 183 SER A N 1
ATOM 1504 C CA . SER A 1 183 ? -28.203 -2.778 24.327 1.00 56.28 183 SER A CA 1
ATOM 1505 C C . SER A 1 183 ? -29.140 -1.907 23.481 1.00 56.28 183 SER A C 1
ATOM 1507 O O . SER A 1 183 ? -28.922 -1.688 22.297 1.00 56.28 183 SER A O 1
ATOM 1509 N N . SER A 1 184 ? -30.197 -1.331 24.068 1.00 51.38 184 SER A N 1
ATOM 1510 C CA . SER A 1 184 ? -31.069 -0.376 23.349 1.00 51.38 184 SER A CA 1
ATOM 1511 C C . SER A 1 184 ? -30.370 0.961 23.028 1.00 51.38 184 SER A C 1
ATOM 1513 O O . SER A 1 184 ? -31.029 1.965 22.735 1.00 51.38 184 SER A O 1
ATOM 1515 N N . GLU A 1 185 ? -29.046 1.012 23.161 1.00 53.28 185 GLU A N 1
ATOM 1516 C CA . GLU A 1 185 ? -28.214 2.134 22.776 1.00 53.28 185 GLU A CA 1
ATOM 1517 C C . GLU A 1 185 ? -28.117 2.096 21.256 1.00 53.28 185 GLU A C 1
ATOM 1519 O O . GLU A 1 185 ? -27.533 1.185 20.678 1.00 53.28 185 GLU A O 1
ATOM 1524 N N . ARG A 1 186 ? -28.745 3.076 20.593 1.00 52.66 186 ARG A N 1
ATOM 1525 C CA . ARG A 1 186 ? -28.623 3.261 19.142 1.00 52.66 186 ARG A CA 1
ATOM 1526 C C . ARG A 1 186 ? -27.160 3.079 18.761 1.00 52.66 186 ARG A C 1
ATOM 1528 O O . ARG A 1 186 ? -26.326 3.805 19.303 1.00 52.66 186 ARG A O 1
ATOM 1535 N N . LEU A 1 187 ? -26.887 2.142 17.845 1.00 52.44 187 LEU A N 1
ATOM 1536 C CA . LEU A 1 187 ? -25.579 1.968 17.220 1.00 52.44 187 LEU A CA 1
ATOM 1537 C C . LEU A 1 187 ? -24.992 3.361 16.984 1.00 52.44 187 LEU A C 1
ATOM 1539 O O . LEU A 1 187 ? -25.556 4.151 16.220 1.00 52.44 187 LEU A O 1
ATOM 1543 N N . HIS A 1 188 ? -23.928 3.688 17.718 1.00 56.28 188 HIS A N 1
ATOM 1544 C CA . HIS A 1 188 ? -23.255 4.968 17.563 1.00 56.28 188 HIS A CA 1
ATOM 1545 C C . HIS A 1 188 ? -22.890 5.111 16.079 1.00 56.28 188 HIS A C 1
ATOM 1547 O O . HIS A 1 188 ? -22.561 4.117 15.425 1.00 56.28 188 HIS A O 1
ATOM 1553 N N . GLU A 1 189 ? -22.979 6.322 15.531 1.00 56.81 189 GLU A N 1
ATOM 1554 C CA . GLU A 1 189 ? -22.776 6.601 14.100 1.00 56.81 189 GLU A CA 1
ATOM 1555 C C . GLU A 1 189 ? -21.497 5.943 13.535 1.00 56.81 189 GLU A C 1
ATOM 1557 O O . GLU A 1 189 ? -21.470 5.492 12.391 1.00 56.81 189 GLU A O 1
ATOM 1562 N N . ASP A 1 190 ? -20.466 5.804 14.370 1.00 52.25 190 ASP A N 1
ATOM 1563 C CA . ASP A 1 190 ? -19.182 5.175 14.051 1.00 52.25 190 ASP A CA 1
ATOM 1564 C C . ASP A 1 190 ? -19.276 3.655 13.842 1.00 52.25 190 ASP A C 1
ATOM 1566 O O . ASP A 1 190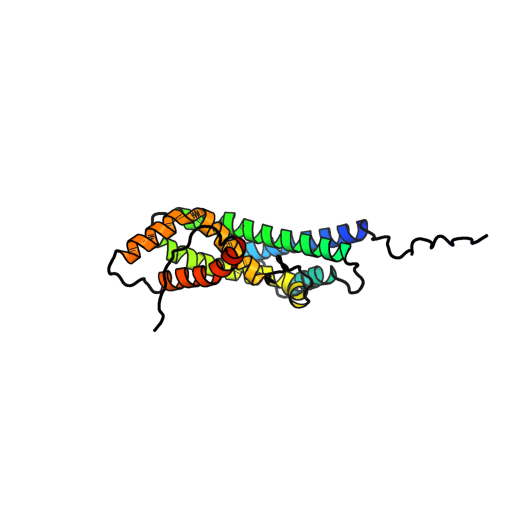 ? -18.646 3.118 12.933 1.00 52.25 190 ASP A O 1
ATOM 1570 N N . SER A 1 191 ? -20.118 2.950 14.597 1.00 53.78 191 SER A N 1
ATOM 1571 C CA . SER A 1 191 ? -20.348 1.513 14.400 1.00 53.78 191 SER A CA 1
ATOM 1572 C C . SER A 1 191 ? -21.151 1.239 13.132 1.00 53.78 191 SER A C 1
ATOM 1574 O O . SER A 1 191 ? -20.873 0.272 12.428 1.00 53.78 191 SER A O 1
ATOM 1576 N N . ILE A 1 192 ? -22.087 2.127 12.774 1.00 56.78 192 ILE A N 1
ATOM 1577 C CA . ILE A 1 192 ? -22.792 2.067 11.484 1.00 56.78 192 ILE A CA 1
ATOM 1578 C C . ILE A 1 192 ? -21.813 2.342 10.339 1.00 56.78 192 ILE A C 1
ATOM 1580 O O . ILE A 1 192 ? -21.800 1.598 9.361 1.00 56.78 192 ILE A O 1
ATOM 1584 N N . LYS A 1 193 ? -20.948 3.357 10.464 1.00 57.88 193 LYS A N 1
ATOM 1585 C CA . LYS A 1 193 ? -19.893 3.643 9.479 1.00 57.88 193 LYS A CA 1
ATOM 1586 C C . LYS A 1 193 ? -18.933 2.474 9.318 1.00 57.88 193 LYS A C 1
ATOM 1588 O O . LYS A 1 193 ? -18.576 2.171 8.189 1.00 57.88 193 LYS A O 1
ATOM 1593 N N . PHE A 1 194 ? -18.546 1.801 10.400 1.00 58.38 194 PHE A N 1
ATOM 1594 C CA . PHE A 1 194 ? -17.673 0.632 10.333 1.00 58.38 194 PHE A CA 1
ATOM 1595 C C . PHE A 1 194 ? -18.366 -0.579 9.696 1.00 58.38 194 PHE A C 1
ATOM 1597 O O . PHE A 1 194 ? -17.783 -1.225 8.828 1.00 58.38 194 PHE A O 1
ATOM 1604 N N . VAL A 1 195 ? -19.624 -0.856 10.055 1.00 55.78 195 VAL A N 1
ATOM 1605 C CA . VAL A 1 195 ? -20.419 -1.928 9.435 1.00 55.78 195 VAL A CA 1
ATOM 1606 C C . VAL A 1 195 ? -20.678 -1.638 7.958 1.00 55.78 195 VAL A C 1
ATOM 1608 O O . VAL A 1 195 ? -20.560 -2.553 7.159 1.00 55.78 195 VAL A O 1
ATOM 1611 N N . LEU A 1 196 ? -20.958 -0.394 7.557 1.00 55.75 196 LEU A N 1
ATOM 1612 C CA . LEU A 1 196 ? -21.097 -0.003 6.146 1.00 55.75 196 LEU A CA 1
ATOM 1613 C C . LEU A 1 196 ? -19.758 -0.062 5.404 1.00 55.75 196 LEU A C 1
ATOM 1615 O O . LEU A 1 196 ? -19.690 -0.659 4.334 1.00 55.75 196 LEU A O 1
ATOM 1619 N N . PHE A 1 197 ? -18.684 0.464 6.001 1.00 59.16 197 PHE A N 1
ATOM 1620 C CA . PHE A 1 197 ? -17.313 0.336 5.501 1.00 59.16 197 PHE A CA 1
ATOM 1621 C C . PHE A 1 197 ? -16.951 -1.132 5.282 1.00 59.16 197 PHE A C 1
ATOM 1623 O O . PHE A 1 197 ? -16.339 -1.466 4.277 1.00 59.16 197 PHE A O 1
ATOM 1630 N N . TYR A 1 198 ? -17.364 -2.029 6.175 1.00 60.22 198 TYR A N 1
ATOM 1631 C CA . TYR A 1 198 ? -17.168 -3.462 6.018 1.00 60.22 198 TYR A CA 1
ATOM 1632 C C . TYR A 1 198 ? -18.135 -4.090 5.009 1.00 60.22 198 TYR A C 1
ATOM 1634 O O . TYR A 1 198 ? -17.699 -4.897 4.203 1.00 60.22 198 TYR A O 1
ATOM 1642 N N . TYR A 1 199 ? -19.422 -3.745 4.997 1.00 53.59 199 TYR A N 1
ATOM 1643 C CA . TYR A 1 199 ? -20.439 -4.348 4.126 1.00 53.59 199 TYR A CA 1
ATOM 1644 C C . TYR A 1 199 ? -20.206 -3.990 2.652 1.00 53.59 199 TYR A C 1
ATOM 1646 O O . TYR A 1 199 ? -20.272 -4.864 1.786 1.00 53.59 199 TYR A O 1
ATOM 1654 N N . GLU A 1 200 ? -19.814 -2.744 2.368 1.00 54.25 200 GLU A N 1
ATOM 1655 C CA . GLU A 1 200 ? -19.327 -2.319 1.049 1.00 54.25 200 GLU A CA 1
ATOM 1656 C C . GLU A 1 200 ? -18.064 -3.093 0.621 1.00 54.25 200 GLU A C 1
ATOM 1658 O O . GLU A 1 200 ? -17.842 -3.326 -0.567 1.00 54.25 200 GLU A O 1
ATOM 1663 N N . MET A 1 201 ? -17.249 -3.541 1.581 1.00 52.72 201 MET A N 1
ATOM 1664 C CA . MET A 1 201 ? -15.967 -4.219 1.352 1.00 52.72 201 MET A CA 1
ATOM 1665 C C . MET A 1 201 ? -16.061 -5.759 1.368 1.00 52.72 201 MET A C 1
ATOM 1667 O O . MET A 1 201 ? -15.255 -6.430 0.723 1.00 52.72 201 MET A O 1
ATOM 1671 N N . GLY A 1 202 ? -17.050 -6.327 2.062 1.00 43.47 202 GLY A N 1
ATOM 1672 C CA . GLY A 1 202 ? -17.311 -7.756 2.241 1.00 43.47 202 GLY A CA 1
ATOM 1673 C C . GLY A 1 202 ? -18.088 -8.376 1.079 1.00 43.47 202 GLY A C 1
ATOM 1674 O O . GLY A 1 202 ? -17.911 -9.556 0.770 1.00 43.47 202 GLY A O 1
ATOM 1675 N N . GLN A 1 203 ? -18.874 -7.587 0.338 1.00 41.19 203 GLN A N 1
ATOM 1676 C CA . GLN A 1 203 ? -19.421 -8.033 -0.952 1.00 41.19 203 GLN A CA 1
ATOM 1677 C C . GLN A 1 203 ? -18.329 -8.273 -2.011 1.00 41.19 203 GLN A C 1
ATOM 1679 O O . GLN A 1 203 ? -18.524 -9.070 -2.927 1.00 41.19 203 GLN A O 1
ATOM 1684 N N . ALA A 1 204 ? -17.144 -7.667 -1.858 1.00 39.16 204 ALA A N 1
ATOM 1685 C CA . ALA A 1 204 ? -16.009 -7.906 -2.751 1.00 39.16 204 ALA A CA 1
ATOM 1686 C C . ALA A 1 204 ? -15.250 -9.216 -2.453 1.00 39.16 204 ALA A C 1
ATOM 1688 O O . ALA A 1 204 ? -14.577 -9.734 -3.341 1.00 39.16 204 ALA A O 1
ATOM 1689 N N . THR A 1 205 ? -15.349 -9.766 -1.237 1.00 38.09 205 THR A N 1
ATOM 1690 C CA . THR A 1 205 ? -14.748 -11.061 -0.848 1.00 38.09 205 THR A CA 1
ATOM 1691 C C . THR A 1 205 ? -15.703 -12.237 -1.016 1.00 38.09 205 THR A C 1
ATOM 1693 O O . THR A 1 205 ? -15.283 -13.342 -1.355 1.00 38.09 205 THR A O 1
ATOM 1696 N N . THR A 1 206 ? -16.998 -12.012 -0.812 1.00 35.53 206 THR A N 1
ATOM 1697 C CA . THR A 1 206 ? -18.006 -13.076 -0.799 1.00 35.53 206 THR A CA 1
ATOM 1698 C C . THR A 1 206 ? -18.386 -13.565 -2.207 1.00 35.53 206 THR A C 1
ATOM 1700 O O . THR A 1 206 ? -18.691 -14.741 -2.371 1.00 35.53 206 THR A O 1
ATOM 1703 N N . ALA A 1 207 ? -18.219 -12.776 -3.274 1.00 33.16 207 ALA A N 1
ATOM 1704 C CA . ALA A 1 207 ? -18.409 -13.282 -4.646 1.00 33.16 207 ALA A CA 1
ATOM 1705 C C . ALA A 1 207 ? -17.452 -14.436 -5.040 1.00 33.16 207 ALA A C 1
ATOM 1707 O O . ALA A 1 207 ? -17.706 -15.132 -6.021 1.00 33.16 207 ALA A O 1
ATOM 1708 N N . THR A 1 208 ? -16.381 -14.667 -4.273 1.00 34.81 208 THR A N 1
ATOM 1709 C CA . THR A 1 208 ? -15.446 -15.790 -4.461 1.00 34.81 208 THR A CA 1
ATOM 1710 C C . THR A 1 208 ? -15.595 -16.929 -3.449 1.00 34.81 208 THR A C 1
ATOM 1712 O O . THR A 1 208 ? -15.056 -17.995 -3.716 1.00 34.81 208 THR A O 1
ATOM 1715 N N . ASP A 1 209 ? -16.358 -16.758 -2.360 1.00 30.88 209 ASP A N 1
ATOM 1716 C CA . ASP A 1 209 ? -16.504 -17.771 -1.290 1.00 30.88 209 ASP A CA 1
ATOM 1717 C C . ASP A 1 209 ? -17.950 -17.953 -0.753 1.00 30.88 209 ASP A C 1
ATOM 1719 O O . ASP A 1 209 ? -18.168 -18.660 0.235 1.00 30.88 209 ASP A O 1
ATOM 1723 N N . ILE A 1 210 ? -18.991 -17.391 -1.396 1.00 32.41 210 ILE A N 1
ATOM 1724 C CA . ILE A 1 210 ? -20.399 -17.714 -1.072 1.00 32.41 210 ILE A CA 1
ATOM 1725 C C . ILE A 1 210 ? -20.737 -19.105 -1.614 1.00 32.41 210 ILE A C 1
ATOM 1727 O O . ILE A 1 210 ? -21.425 -19.269 -2.618 1.00 32.41 210 ILE A O 1
ATOM 1731 N N . HIS A 1 211 ? -20.304 -20.127 -0.889 1.00 30.58 211 HIS A N 1
ATOM 1732 C CA . HIS A 1 211 ? -21.126 -21.320 -0.721 1.00 30.58 211 HIS A CA 1
ATOM 1733 C C . HIS A 1 211 ? -21.289 -21.776 0.728 1.00 30.58 211 HIS A C 1
ATOM 1735 O O . HIS A 1 211 ? -22.014 -22.739 0.971 1.00 30.58 211 HIS A O 1
ATOM 1741 N N . THR A 1 212 ? -20.761 -21.048 1.711 1.00 30.50 212 THR A N 1
ATOM 1742 C CA . THR A 1 212 ? -20.976 -21.396 3.120 1.00 30.50 212 THR A CA 1
ATOM 1743 C C . THR A 1 212 ? -21.287 -20.166 3.966 1.00 30.50 212 THR A C 1
ATOM 1745 O O . THR A 1 212 ? -20.470 -19.267 4.103 1.00 30.50 212 THR A O 1
ATOM 1748 N N . ASN A 1 213 ? -22.486 -20.190 4.553 1.00 27.16 213 ASN A N 1
ATOM 1749 C CA . ASN A 1 213 ? -23.064 -19.273 5.542 1.00 27.16 213 ASN A CA 1
ATOM 1750 C C . ASN A 1 213 ? -23.655 -17.941 5.058 1.00 27.16 213 ASN A C 1
ATOM 1752 O O . ASN A 1 213 ? -23.143 -16.848 5.271 1.00 27.16 213 ASN A O 1
ATOM 1756 N N . ARG A 1 214 ? -24.885 -18.074 4.541 1.00 31.09 214 ARG A N 1
ATOM 1757 C CA . ARG A 1 214 ? -25.970 -17.111 4.766 1.00 31.09 214 ARG A CA 1
ATOM 1758 C C . ARG A 1 214 ? -26.134 -16.828 6.265 1.00 31.09 214 ARG A C 1
ATOM 1760 O O . ARG A 1 214 ? -26.343 -17.771 7.020 1.00 31.09 214 ARG A O 1
ATOM 1767 N N . SER A 1 215 ? -26.160 -15.546 6.629 1.00 33.44 215 SER A N 1
ATOM 1768 C CA . SER A 1 215 ? -27.179 -14.905 7.483 1.00 33.44 215 SER A CA 1
ATOM 1769 C C . SER A 1 215 ? -26.575 -13.734 8.260 1.00 33.44 215 SER A C 1
ATOM 1771 O O . SER A 1 215 ? -26.337 -13.865 9.452 1.00 33.44 215 SER A O 1
ATOM 1773 N N . LEU A 1 216 ? -26.371 -12.576 7.622 1.00 31.44 216 LEU A N 1
ATOM 1774 C CA . LEU A 1 216 ? -26.192 -11.322 8.359 1.00 31.44 216 LEU A CA 1
ATOM 1775 C C . LEU A 1 216 ? -26.975 -10.183 7.688 1.00 31.44 216 LEU A C 1
ATOM 1777 O O . LEU A 1 216 ? -26.630 -9.690 6.621 1.00 31.44 216 LEU A O 1
ATOM 1781 N N . VAL A 1 217 ? -28.075 -9.862 8.373 1.00 31.05 217 VAL A N 1
ATOM 1782 C CA . VAL A 1 217 ? -28.737 -8.563 8.548 1.00 31.05 217 VAL A CA 1
ATOM 1783 C C . VAL A 1 217 ? -29.154 -7.799 7.288 1.00 31.05 217 VAL A C 1
ATOM 1785 O O . VAL A 1 217 ? -28.427 -7.014 6.691 1.00 31.05 217 VAL A O 1
ATOM 1788 N N . CYS A 1 218 ? -30.439 -7.955 6.978 1.00 28.34 218 CYS A N 1
ATOM 1789 C CA . CYS A 1 218 ? -31.218 -7.026 6.176 1.00 28.34 218 CYS A CA 1
ATOM 1790 C C . CYS A 1 218 ? -31.410 -5.724 6.983 1.00 28.34 218 CYS A C 1
ATOM 1792 O O . CYS A 1 218 ? -32.368 -5.611 7.745 1.00 28.34 218 CYS A O 1
ATOM 1794 N N . VAL A 1 219 ? -30.507 -4.747 6.853 1.00 30.30 219 VAL A N 1
ATOM 1795 C CA . VAL A 1 219 ? -30.819 -3.370 7.267 1.00 30.30 219 VAL A CA 1
ATOM 1796 C C . VAL A 1 219 ? -31.621 -2.744 6.130 1.00 30.30 219 VAL A C 1
ATOM 1798 O O . VAL A 1 219 ? -31.071 -2.333 5.110 1.00 30.30 219 VAL A O 1
ATOM 1801 N N . ARG A 1 220 ? -32.949 -2.738 6.283 1.00 24.50 220 ARG A N 1
ATOM 1802 C CA . ARG A 1 220 ? -33.837 -1.874 5.500 1.00 24.50 220 ARG A CA 1
ATOM 1803 C C . ARG A 1 220 ? -33.453 -0.429 5.809 1.00 24.50 220 ARG A C 1
ATOM 1805 O O . ARG A 1 220 ? -33.694 0.040 6.916 1.00 24.50 220 ARG A O 1
ATOM 1812 N N . LEU A 1 221 ? -32.848 0.243 4.840 1.00 26.78 221 LEU A N 1
ATOM 1813 C CA . LEU A 1 221 ? -32.913 1.695 4.755 1.00 26.78 221 LEU A CA 1
ATOM 1814 C C . LEU A 1 221 ? -34.287 2.007 4.149 1.00 26.78 221 LEU A C 1
ATOM 1816 O O . LEU A 1 221 ? -34.576 1.551 3.041 1.00 26.78 221 LEU A O 1
ATOM 1820 N N . GLU A 1 222 ? -35.150 2.645 4.939 1.00 30.20 222 GLU A N 1
ATOM 1821 C CA . GLU A 1 222 ? -36.406 3.244 4.465 1.00 30.20 222 GLU A CA 1
ATOM 1822 C C . GLU A 1 222 ? -36.140 4.365 3.454 1.00 30.20 222 GLU A C 1
ATOM 1824 O O . GLU A 1 222 ? -35.139 5.101 3.632 1.00 30.20 222 GLU A O 1
#

Radius of gyration: 22.78 Å; chains: 1; bounding box: 56×50×78 Å